Protein AF-A0A2V1CNY0-F1 (afdb_monomer_lite)

Secondary structure (DSSP, 8-state):
-HHHHHHHHHHH-HHHHHHHHHHHHHHHHHHHHHHHHTTTTS-GGGGGGHHHHHHHH-HHHHHHHHHHHHHHHSS-HHHHHHHHHHHHHHHHHHHHHHHHHHHHHHHHSPPTHHHHHHHHHHGGGS-----S-HHHHHHS-PPP----------S-HHHHHHHHHHHHHHHHHHHHHHHHHH-HHHHHHHHHHHHHHHHHTTHHHHTTHHHHHH---HHHHHHHHHHHHHHHHHHHHHHHHHIIIIIHHHHTS-HHHHHHHHHHHHHHHHHHHHHHHHT--SHHHHHHHHHHHHHTTTHHHHHHHHHHTT---HHHHHHHHHHHHHHHHHHHHHHHHHHHHHHHHHH---

pLDDT: mean 77.14, std 15.81, range [30.86, 94.5]

Foldseek 3Di:
DQVVVVVVCVPPNLVVLLVQLVVLVVVLVVQLVVCVVVCVPHPPVCNVCSCVSCVRSVPPLSNLVSVLVVVCVVDPVVLSLVLLLVLLVVLLVLLLVLLVVLLVLLVVADDCVVVVVVCVVVCVPDDDDDDDDVVCVLVVDDDPPPPPPQPPDPDDPVVSVVVCCVVCVVVVVVLLVCQCVPDPNLVSLLSSLLSVLLNVLSVSSLLCVCCSQVVDDNVVSVVLVVVLVVLLVVLVVCVVVCLPPPVCVVQPNDSLSSLSVLLNQLSVLLSQLSVQCSPPNDPVSNSVSSSSNSSSVCNNVSSLVNSSVVDDDSVSNVSSVSSSVVSSVVSNVVSVCSSVVSVDVSVPDD

Radius of gyration: 23.51 Å; chains: 1; bounding box: 46×51×74 Å

Sequence (350 aa):
MAGPYGKLARRIGKKPIMFMNLISYTLAGAYFAVVCYYHEIFDVRCIYLTPLFDIFGGGYVVFSSFTYTYISESIDQERFGFLYKLSAGEMCLLGFICLGATIPFCCLLPNTRRKHKQNSQDSNCSTKSPQSSETSSLLSTAPPFAPLPMDIEDGPMFWTIMTTLRTKARNSISTCREVLASSSLSRTTMFTFFLLTCGANIRVVFVQWPSVTYGWILAEVHAIISYEAVISSILFLTLPTISHKILKPRLGGSVSEVDLFVTKFSAVAHVVGILCIGLAPTKASYIVGVTVWRLGHGLMDALRSYVTGLLDNKEDVEQLYLGIGMVETLGAMIATASWSGLFAKVLGKG

Structure (mmCIF, N/CA/C/O backbone):
data_AF-A0A2V1CNY0-F1
#
_entry.id   AF-A0A2V1CNY0-F1
#
loop_
_atom_site.group_PDB
_atom_site.id
_atom_site.type_symbol
_atom_site.label_atom_id
_atom_site.label_alt_id
_atom_site.label_comp_id
_atom_site.label_asym_id
_atom_site.label_entity_id
_atom_site.label_seq_id
_atom_site.pdbx_PDB_ins_code
_atom_site.Cartn_x
_atom_site.Cartn_y
_atom_site.Cartn_z
_atom_site.occupancy
_atom_site.B_iso_or_equiv
_atom_site.auth_seq_id
_atom_site.auth_comp_id
_atom_site.auth_asym_id
_atom_site.auth_atom_id
_atom_site.pdbx_PDB_model_num
ATOM 1 N N . MET A 1 1 ? -15.793 -13.766 4.910 1.00 56.28 1 MET A N 1
ATOM 2 C CA . MET A 1 1 ? -15.695 -14.978 5.762 1.00 56.28 1 MET A CA 1
ATOM 3 C C . MET A 1 1 ? -15.618 -14.707 7.274 1.00 56.28 1 MET A C 1
ATOM 5 O O . MET A 1 1 ? -15.766 -15.647 8.037 1.00 56.28 1 MET A O 1
ATOM 9 N N . ALA A 1 2 ? -15.481 -13.464 7.760 1.00 57.56 2 ALA A N 1
ATOM 10 C CA . ALA A 1 2 ? -15.338 -13.197 9.203 1.00 57.56 2 ALA A CA 1
ATOM 11 C C . ALA A 1 2 ? -16.560 -13.587 10.075 1.00 57.56 2 ALA A C 1
ATOM 13 O O . ALA A 1 2 ? -16.395 -14.010 11.216 1.00 57.56 2 ALA A O 1
ATOM 14 N N . GLY A 1 3 ? -17.786 -13.499 9.542 1.00 69.88 3 GLY A N 1
ATOM 15 C CA . GLY A 1 3 ? -19.028 -13.818 10.266 1.00 69.88 3 GLY A CA 1
ATOM 16 C C . GLY A 1 3 ? -19.101 -15.239 10.861 1.00 69.88 3 GLY A C 1
ATOM 17 O O . GLY A 1 3 ? -19.299 -15.365 12.073 1.00 69.88 3 GLY A O 1
ATOM 18 N N . PRO A 1 4 ? -18.942 -16.316 10.062 1.00 78.81 4 PRO A N 1
ATOM 19 C CA . PRO A 1 4 ? -18.960 -17.688 10.577 1.00 78.81 4 PRO A CA 1
ATOM 20 C C . PRO A 1 4 ? -17.817 -17.971 11.561 1.00 78.81 4 PRO A C 1
ATOM 22 O O . PRO A 1 4 ? -18.071 -18.545 12.618 1.00 78.81 4 PRO A O 1
ATOM 25 N N . TYR A 1 5 ? -16.598 -17.485 11.298 1.00 77.88 5 TYR A N 1
ATOM 26 C CA . TYR A 1 5 ? -15.461 -17.647 12.217 1.00 77.88 5 TYR A CA 1
ATOM 27 C C . TYR A 1 5 ? -15.665 -16.915 13.550 1.00 77.88 5 TYR A C 1
ATOM 29 O O . TYR A 1 5 ? -15.295 -17.438 14.597 1.00 77.88 5 TYR A O 1
ATOM 37 N N . GLY A 1 6 ? -16.332 -15.757 13.553 1.00 74.38 6 GLY A N 1
ATOM 38 C CA . GLY A 1 6 ? -16.709 -15.059 14.786 1.00 74.38 6 GLY A CA 1
ATOM 39 C C . GLY A 1 6 ? -17.769 -15.800 15.614 1.00 74.38 6 GLY A C 1
ATOM 40 O O . GLY A 1 6 ? -17.777 -15.708 16.844 1.00 74.38 6 GLY A O 1
ATOM 41 N N . LYS A 1 7 ? -18.668 -16.564 14.974 1.00 79.81 7 LYS A N 1
ATOM 42 C CA . LYS A 1 7 ? -19.586 -17.477 15.684 1.00 79.81 7 LYS A CA 1
ATOM 43 C C . LYS A 1 7 ? -18.845 -18.707 16.212 1.00 79.81 7 LYS A C 1
ATOM 45 O O . LYS A 1 7 ? -19.090 -19.114 17.344 1.00 79.81 7 LYS A O 1
ATOM 50 N N . LEU A 1 8 ? -17.924 -19.260 15.422 1.00 80.06 8 LEU A N 1
ATOM 51 C CA . LEU A 1 8 ? -17.120 -20.421 15.799 1.00 80.06 8 LEU A CA 1
ATOM 52 C C . LEU A 1 8 ? -16.203 -20.117 16.993 1.00 80.06 8 LEU A C 1
ATOM 54 O O . LEU A 1 8 ? -16.134 -20.904 17.934 1.00 80.06 8 LEU A O 1
ATOM 58 N N . ALA A 1 9 ? -15.594 -18.930 17.017 1.00 79.06 9 ALA A N 1
ATOM 59 C CA . ALA A 1 9 ? -14.738 -18.476 18.113 1.00 79.06 9 ALA A CA 1
ATOM 60 C C . ALA A 1 9 ? -15.468 -18.335 19.444 1.00 79.06 9 ALA A C 1
ATOM 62 O O . ALA A 1 9 ? -14.865 -18.551 20.491 1.00 79.06 9 ALA A O 1
ATOM 63 N N . ARG A 1 10 ? -16.770 -18.027 19.419 1.00 79.44 10 ARG A N 1
ATOM 64 C CA . ARG A 1 10 ? -17.594 -17.993 20.633 1.00 79.44 10 ARG A CA 1
ATOM 65 C C . ARG A 1 10 ? -17.842 -19.379 21.231 1.00 79.44 10 ARG A C 1
ATOM 67 O O . ARG A 1 10 ? -18.136 -19.455 22.415 1.00 79.44 10 ARG A O 1
ATOM 74 N N . ARG A 1 11 ? -17.733 -20.457 20.443 1.00 84.69 11 ARG A N 1
ATOM 75 C CA . ARG A 1 11 ? -17.930 -21.839 20.918 1.00 84.69 11 ARG A CA 1
ATOM 76 C C . ARG A 1 11 ? -16.624 -22.553 21.259 1.00 84.69 11 ARG A C 1
ATOM 78 O O . ARG A 1 11 ? -16.557 -23.216 22.281 1.00 84.69 11 ARG A O 1
ATOM 85 N N . ILE A 1 12 ? -15.616 -22.439 20.393 1.00 82.88 12 ILE A N 1
ATOM 86 C CA . ILE A 1 12 ? -14.357 -23.209 20.472 1.00 82.88 12 ILE A CA 1
ATOM 87 C C . ILE A 1 12 ? -13.228 -22.390 21.128 1.00 82.88 12 ILE A C 1
ATOM 89 O O . ILE A 1 12 ? -12.197 -22.927 21.525 1.00 82.88 12 ILE A O 1
ATOM 93 N N . GLY A 1 13 ? -13.419 -21.077 21.279 1.00 80.88 13 GLY A N 1
ATOM 94 C CA . GLY A 1 13 ? -12.376 -20.150 21.708 1.00 80.88 13 GLY A CA 1
ATOM 95 C C . GLY A 1 13 ? -11.506 -19.667 20.542 1.00 80.88 13 GLY A C 1
ATOM 96 O O . GLY A 1 13 ? -11.508 -20.223 19.444 1.00 80.88 13 GLY A O 1
ATOM 97 N N . LYS A 1 14 ? -10.757 -18.584 20.776 1.00 81.94 14 LYS A N 1
ATOM 98 C CA . LYS A 1 14 ? -9.964 -17.890 19.742 1.00 81.94 14 LYS A CA 1
ATOM 99 C C . LYS A 1 14 ? -8.633 -18.590 19.436 1.00 81.94 14 LYS A C 1
ATOM 101 O O . LYS A 1 14 ? -8.232 -18.655 18.278 1.00 81.94 14 LYS A O 1
ATOM 106 N N . LYS A 1 15 ? -7.967 -19.152 20.458 1.00 84.94 15 LYS A N 1
ATOM 107 C CA . LYS A 1 15 ? -6.649 -19.810 20.329 1.00 84.94 15 LYS A CA 1
ATOM 108 C C . LYS A 1 15 ? -6.639 -20.969 19.316 1.00 84.94 15 LYS A C 1
ATOM 110 O O . LYS A 1 15 ? -5.765 -20.956 18.452 1.00 84.94 15 LYS A O 1
ATOM 115 N N . PRO A 1 16 ? -7.591 -21.925 19.341 1.00 86.31 16 PRO A N 1
ATOM 116 C CA . PRO A 1 16 ? -7.593 -23.030 18.378 1.00 86.31 16 PRO A CA 1
ATOM 117 C C . PRO A 1 16 ? -7.794 -22.557 16.937 1.00 86.31 16 PRO A C 1
ATOM 119 O O . PRO A 1 16 ? -7.177 -23.086 16.020 1.00 86.31 16 PRO A O 1
ATOM 122 N N . ILE A 1 17 ? -8.606 -21.514 16.737 1.00 86.81 17 ILE A N 1
ATOM 123 C CA . ILE A 1 17 ? -8.847 -20.935 15.411 1.00 86.81 17 ILE A CA 1
ATOM 124 C C . ILE A 1 17 ? -7.579 -20.270 14.872 1.00 86.81 17 ILE A C 1
ATOM 126 O O . ILE A 1 17 ? -7.274 -20.422 13.692 1.00 86.81 17 ILE A O 1
ATOM 130 N N . MET A 1 18 ? -6.806 -19.585 15.722 1.00 86.19 18 MET A N 1
ATOM 131 C CA . MET A 1 18 ? -5.515 -19.024 15.310 1.00 86.19 18 MET A CA 1
ATOM 132 C C . MET A 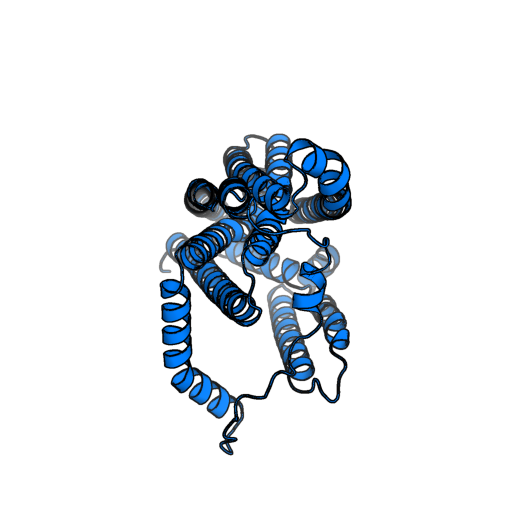1 18 ? -4.493 -20.109 14.953 1.00 86.19 18 MET A C 1
ATOM 134 O O . MET A 1 18 ? -3.790 -19.965 13.957 1.00 86.19 18 MET A O 1
ATOM 138 N N . PHE A 1 19 ? -4.441 -21.216 15.701 1.00 88.69 19 PHE A N 1
ATOM 139 C CA . PHE A 1 19 ? -3.594 -22.363 15.346 1.00 88.69 19 PHE A CA 1
ATOM 140 C C . PHE A 1 19 ? -4.011 -22.999 14.017 1.00 88.69 19 PHE A C 1
ATOM 142 O O . PHE A 1 19 ? -3.164 -23.269 13.171 1.00 88.69 19 PHE A O 1
ATOM 149 N N . MET A 1 20 ? -5.314 -23.186 13.800 1.00 88.62 20 MET A N 1
ATOM 150 C CA . MET A 1 20 ? -5.846 -23.701 12.537 1.00 88.62 20 MET A CA 1
ATOM 151 C C . MET A 1 20 ? -5.499 -22.783 11.358 1.00 88.62 20 MET A C 1
ATOM 153 O O . MET A 1 20 ? -5.116 -23.258 10.292 1.00 88.62 20 MET A O 1
ATOM 157 N N . ASN A 1 21 ? -5.575 -21.465 11.562 1.00 89.62 21 ASN A N 1
ATOM 158 C CA . ASN A 1 21 ? -5.167 -20.467 10.578 1.00 89.62 21 ASN A CA 1
ATOM 159 C C . ASN A 1 21 ? -3.660 -20.547 10.270 1.00 89.62 21 ASN A C 1
ATOM 161 O O . ASN A 1 21 ? -3.278 -20.548 9.103 1.00 89.62 21 ASN A O 1
ATOM 165 N N . LEU A 1 22 ? -2.812 -20.706 11.291 1.00 88.62 22 LEU A N 1
ATOM 166 C CA . LEU A 1 22 ? -1.366 -20.877 11.120 1.00 88.62 22 LEU A CA 1
ATOM 167 C C . LEU A 1 22 ? -1.019 -22.152 10.332 1.00 88.62 22 LEU A C 1
ATOM 169 O O . LEU A 1 22 ? -0.183 -22.114 9.427 1.00 88.62 22 LEU A O 1
ATOM 173 N N . ILE A 1 23 ? -1.683 -23.272 10.636 1.00 90.19 23 ILE A N 1
ATOM 174 C CA . ILE A 1 23 ? -1.526 -24.536 9.898 1.00 90.19 23 ILE A CA 1
ATOM 175 C C . ILE A 1 23 ? -1.945 -24.350 8.439 1.00 90.19 23 ILE A C 1
ATOM 177 O O . ILE A 1 23 ? -1.211 -24.738 7.535 1.00 90.19 23 ILE A O 1
ATOM 181 N N . SER A 1 24 ? -3.090 -23.706 8.209 1.00 90.00 24 SER A N 1
ATOM 182 C CA . SER A 1 24 ? -3.588 -23.389 6.871 1.00 90.00 24 SER A CA 1
ATOM 183 C C . SER A 1 24 ? -2.585 -22.564 6.061 1.00 90.00 24 SER A C 1
ATOM 185 O O . SER A 1 24 ? -2.311 -22.902 4.913 1.00 90.00 24 SER A O 1
ATOM 187 N N . TYR A 1 25 ? -2.001 -21.519 6.656 1.00 86.56 25 TYR A N 1
ATOM 188 C CA . TYR A 1 25 ? -0.972 -20.700 6.008 1.00 86.56 25 TYR A CA 1
ATOM 189 C C . TYR A 1 25 ? 0.294 -21.488 5.684 1.00 86.56 25 TYR A C 1
ATOM 191 O O . TYR A 1 25 ? 0.852 -21.352 4.596 1.00 86.56 25 TYR A O 1
ATOM 199 N N . THR A 1 26 ? 0.728 -22.335 6.615 1.00 87.12 26 THR A N 1
ATOM 200 C CA . THR A 1 26 ? 1.906 -23.190 6.431 1.00 87.12 26 THR A CA 1
ATOM 201 C C . THR A 1 26 ? 1.679 -24.175 5.284 1.00 87.12 26 THR A C 1
ATOM 203 O O . THR A 1 26 ? 2.548 -24.347 4.432 1.00 87.12 26 THR A O 1
ATOM 206 N N . LEU A 1 27 ? 0.488 -24.772 5.218 1.00 89.44 27 LEU A N 1
ATOM 207 C CA . LEU A 1 27 ? 0.109 -25.707 4.164 1.00 89.44 27 LEU A CA 1
ATOM 208 C C . LEU A 1 27 ? -0.033 -25.013 2.802 1.00 89.44 27 LEU A C 1
ATOM 210 O O . LEU A 1 27 ? 0.440 -25.548 1.804 1.00 89.44 27 LEU A O 1
ATOM 214 N N . ALA A 1 28 ? -0.613 -23.809 2.762 1.00 87.44 28 ALA A N 1
ATOM 215 C CA . ALA A 1 28 ? -0.705 -22.999 1.548 1.00 87.44 28 ALA A CA 1
ATOM 216 C C . ALA A 1 28 ? 0.686 -22.636 1.002 1.00 87.44 28 ALA A C 1
ATOM 218 O O . ALA A 1 28 ? 0.934 -22.756 -0.197 1.00 87.44 28 ALA A O 1
ATOM 219 N N . GLY A 1 29 ? 1.609 -22.245 1.888 1.00 83.44 29 GLY A N 1
ATOM 220 C CA . GLY A 1 29 ? 2.998 -21.962 1.528 1.00 83.44 29 GLY A CA 1
ATOM 221 C C . GLY A 1 29 ? 3.741 -23.202 1.027 1.00 83.44 29 GLY A C 1
ATOM 222 O O . GLY A 1 29 ? 4.429 -23.134 0.011 1.00 83.44 29 GLY A O 1
ATOM 223 N N . ALA A 1 30 ? 3.555 -24.348 1.688 1.00 84.69 30 ALA A N 1
ATOM 224 C CA . ALA A 1 30 ? 4.123 -25.618 1.244 1.00 84.69 30 ALA A CA 1
ATOM 225 C C . ALA A 1 30 ? 3.580 -26.034 -0.132 1.00 84.69 30 ALA A C 1
ATOM 227 O O . ALA A 1 30 ? 4.355 -26.415 -1.003 1.00 84.69 30 ALA A O 1
ATOM 228 N N . TYR A 1 31 ? 2.270 -25.901 -0.358 1.00 87.19 31 TYR A N 1
ATOM 229 C CA . TYR A 1 31 ? 1.645 -26.168 -1.654 1.00 87.19 31 TYR A CA 1
ATOM 230 C C . TYR A 1 31 ? 2.220 -25.272 -2.755 1.00 87.19 31 TYR A C 1
ATOM 232 O O . TYR A 1 31 ? 2.621 -25.773 -3.803 1.00 87.19 31 TYR A O 1
ATOM 240 N N . PHE A 1 32 ? 2.325 -23.966 -2.500 1.00 84.50 32 PHE A N 1
ATOM 241 C CA . PHE A 1 32 ? 2.932 -23.026 -3.440 1.00 84.50 32 PHE A CA 1
ATOM 242 C C . PHE A 1 32 ? 4.372 -23.430 -3.790 1.00 84.50 32 PHE A C 1
ATOM 244 O O . PHE A 1 32 ? 4.720 -23.515 -4.965 1.00 84.50 32 PHE A O 1
ATOM 251 N N . ALA A 1 33 ? 5.188 -23.754 -2.782 1.00 78.81 33 ALA A N 1
ATOM 252 C CA . ALA A 1 33 ? 6.565 -24.196 -2.987 1.00 78.81 33 ALA A CA 1
ATOM 253 C C . ALA A 1 33 ? 6.650 -25.498 -3.801 1.00 78.81 33 ALA A C 1
ATOM 255 O O . ALA A 1 33 ? 7.488 -25.597 -4.693 1.00 78.81 33 ALA A O 1
ATOM 256 N N . VAL A 1 34 ? 5.768 -26.469 -3.542 1.00 82.25 34 VAL A N 1
ATOM 257 C CA . VAL A 1 34 ? 5.692 -27.733 -4.295 1.00 82.25 34 VAL A CA 1
ATOM 258 C C . VAL A 1 34 ? 5.330 -27.480 -5.759 1.00 82.25 34 VAL A C 1
ATOM 260 O O . VAL A 1 34 ? 5.990 -28.027 -6.638 1.00 82.25 34 VAL A O 1
ATOM 263 N N . VAL A 1 35 ? 4.339 -26.626 -6.037 1.00 84.62 35 VAL A N 1
ATOM 264 C CA . VAL A 1 35 ? 3.942 -26.286 -7.416 1.00 84.62 35 VAL A CA 1
ATOM 265 C C . VAL A 1 35 ? 5.075 -25.570 -8.156 1.00 84.62 35 VAL A C 1
ATOM 267 O O . VAL A 1 35 ? 5.344 -25.889 -9.310 1.00 84.62 35 VAL A O 1
ATOM 270 N N . CYS A 1 36 ? 5.773 -24.640 -7.498 1.00 76.31 36 CYS A N 1
ATOM 271 C CA . CYS A 1 36 ? 6.906 -23.940 -8.103 1.00 76.31 36 CYS A CA 1
ATOM 272 C C . CYS A 1 36 ? 8.132 -24.842 -8.306 1.00 76.31 36 CYS A C 1
ATOM 274 O O . CYS A 1 36 ? 8.854 -24.659 -9.282 1.00 76.31 36 CYS A O 1
ATOM 276 N N . TYR A 1 37 ? 8.379 -25.798 -7.405 1.00 77.81 37 TYR A N 1
ATOM 277 C CA . TYR A 1 37 ? 9.516 -26.716 -7.502 1.00 77.81 37 TYR A CA 1
ATOM 278 C C . TYR A 1 37 ? 9.296 -27.789 -8.574 1.00 77.81 37 TYR A C 1
ATOM 280 O O . TYR A 1 37 ? 10.193 -28.070 -9.360 1.00 77.81 37 TYR A O 1
ATOM 288 N N . TYR A 1 38 ? 8.090 -28.352 -8.653 1.00 80.06 38 TYR A N 1
ATOM 289 C CA . TYR A 1 38 ? 7.728 -29.372 -9.638 1.00 80.06 38 TYR A CA 1
ATOM 290 C C . TYR A 1 38 ? 6.998 -28.771 -10.847 1.00 80.06 38 TYR A C 1
ATOM 292 O O . TYR A 1 38 ? 5.994 -29.322 -11.302 1.00 80.06 38 TYR A O 1
ATOM 300 N N . HIS A 1 39 ? 7.504 -27.658 -11.389 1.00 75.31 39 HIS A N 1
ATOM 301 C CA . HIS A 1 39 ? 6.889 -26.977 -12.538 1.00 75.31 39 HIS A CA 1
ATOM 302 C C . HIS A 1 39 ? 6.888 -27.824 -13.827 1.00 75.31 39 HIS A C 1
ATOM 304 O O . HIS A 1 39 ? 6.182 -27.506 -14.777 1.00 75.31 39 HIS A O 1
ATOM 310 N N . GLU A 1 40 ? 7.704 -28.882 -13.892 1.00 74.56 40 GLU A N 1
ATOM 311 C CA . GLU A 1 40 ? 7.723 -29.831 -15.015 1.00 74.56 40 GLU A CA 1
ATOM 312 C C . GLU A 1 40 ? 6.588 -30.865 -14.936 1.00 74.56 40 GLU A C 1
ATOM 314 O O . GLU A 1 40 ? 6.185 -31.418 -15.956 1.00 74.56 40 GLU A O 1
ATOM 319 N N . ILE A 1 41 ? 6.057 -31.117 -13.733 1.00 77.06 41 ILE A N 1
ATOM 320 C CA . ILE A 1 41 ? 4.986 -32.095 -13.482 1.00 77.06 41 ILE A CA 1
ATOM 321 C C . ILE A 1 41 ? 3.632 -31.388 -13.344 1.00 77.06 41 ILE A C 1
ATOM 323 O O . ILE A 1 41 ? 2.615 -31.888 -13.829 1.00 77.06 41 ILE A O 1
ATOM 327 N N . PHE A 1 42 ? 3.607 -30.229 -12.682 1.00 73.75 42 PHE A N 1
ATOM 328 C CA . PHE A 1 42 ? 2.399 -29.450 -12.427 1.00 73.75 42 PHE A CA 1
ATOM 329 C C . PHE A 1 42 ? 2.382 -28.168 -13.259 1.00 73.75 42 PHE A C 1
ATOM 331 O O . PHE A 1 42 ? 3.327 -27.385 -13.238 1.00 73.75 42 PHE A O 1
ATOM 338 N N . ASP A 1 43 ? 1.263 -27.916 -13.944 1.00 76.69 43 ASP A N 1
ATOM 339 C CA . ASP A 1 43 ? 1.031 -26.647 -14.634 1.00 76.69 43 ASP A CA 1
ATOM 340 C C . ASP A 1 43 ? 0.964 -25.496 -13.612 1.00 76.69 43 ASP A C 1
ATOM 342 O O . ASP A 1 43 ? 0.322 -25.596 -12.562 1.00 76.69 43 ASP A O 1
ATOM 346 N N . VAL A 1 44 ? 1.582 -24.361 -13.941 1.00 76.75 44 VAL A N 1
ATOM 347 C CA . VAL A 1 44 ? 1.663 -23.151 -13.101 1.00 76.75 44 VAL A CA 1
ATOM 348 C C . VAL A 1 44 ? 0.267 -22.643 -12.703 1.00 76.75 44 VAL A C 1
ATOM 350 O O . VAL A 1 44 ? 0.085 -22.021 -11.654 1.00 76.75 44 VAL A O 1
ATOM 353 N N . ARG A 1 45 ? -0.764 -22.973 -13.489 1.00 81.44 45 ARG A N 1
ATOM 354 C CA . ARG A 1 45 ? -2.176 -22.668 -13.190 1.00 81.44 45 ARG A CA 1
ATOM 355 C C . ARG A 1 45 ? -2.672 -23.282 -11.876 1.00 81.44 45 ARG A C 1
ATOM 357 O O . ARG A 1 45 ? -3.621 -22.763 -11.288 1.00 81.44 45 ARG A O 1
ATOM 364 N N . CYS A 1 46 ? -2.026 -24.330 -11.365 1.00 82.19 46 CYS A N 1
ATOM 365 C CA . CYS A 1 46 ? -2.342 -24.923 -10.064 1.00 82.19 46 CYS A CA 1
ATOM 366 C C . CYS A 1 46 ? -2.168 -23.934 -8.893 1.00 82.19 46 CYS A C 1
ATOM 368 O O . CYS A 1 46 ? -2.790 -24.125 -7.845 1.00 82.19 46 CYS A O 1
ATOM 370 N N . ILE A 1 47 ? -1.419 -22.836 -9.069 1.00 83.81 47 ILE A N 1
ATOM 371 C CA . ILE A 1 47 ? -1.288 -21.761 -8.070 1.00 83.81 47 ILE A CA 1
ATOM 372 C C . ILE A 1 47 ? -2.647 -21.119 -7.742 1.00 83.81 47 ILE A C 1
ATOM 374 O O . ILE A 1 47 ? -2.862 -20.696 -6.603 1.00 83.81 47 ILE A O 1
ATOM 378 N N . TYR A 1 48 ? -3.606 -21.112 -8.675 1.00 86.12 48 TYR A N 1
ATOM 379 C CA . TYR A 1 48 ? -4.946 -20.559 -8.435 1.00 86.12 48 TYR A CA 1
ATOM 380 C C . TYR A 1 48 ? -5.745 -21.309 -7.361 1.00 86.12 48 TYR A C 1
ATOM 382 O O . TYR A 1 48 ? -6.746 -20.782 -6.881 1.00 86.12 48 TYR A O 1
ATOM 390 N N . LEU A 1 49 ? -5.306 -22.503 -6.950 1.00 85.94 49 LEU A N 1
ATOM 391 C CA . LEU A 1 49 ? -5.918 -23.262 -5.856 1.00 85.94 49 LEU A CA 1
ATOM 392 C C . LEU A 1 49 ? -5.422 -22.828 -4.468 1.00 85.94 49 LEU A C 1
ATOM 394 O O . LEU A 1 49 ? -6.058 -23.164 -3.473 1.00 85.94 49 LEU A O 1
ATOM 398 N N . THR A 1 50 ? -4.345 -22.041 -4.373 1.00 83.62 50 THR A N 1
ATOM 399 C CA . THR A 1 50 ? -3.785 -21.563 -3.091 1.00 83.62 50 THR A CA 1
ATOM 400 C C . THR A 1 50 ? -4.824 -20.875 -2.180 1.00 83.62 50 THR A C 1
ATOM 402 O O . THR A 1 50 ? -4.861 -21.188 -0.989 1.00 83.62 50 THR A O 1
ATOM 405 N N . PRO A 1 51 ? -5.740 -20.020 -2.687 1.00 83.06 51 PRO A N 1
ATOM 406 C CA . PRO A 1 51 ? -6.779 -19.394 -1.866 1.00 83.06 51 PRO A CA 1
ATOM 407 C C . PRO A 1 51 ? -7.780 -20.378 -1.238 1.00 83.06 51 PRO A C 1
ATOM 409 O O . PRO A 1 51 ? -8.481 -20.002 -0.301 1.00 83.06 51 PRO A O 1
ATOM 412 N N . LEU A 1 52 ? -7.873 -21.630 -1.714 1.00 86.25 52 LEU A N 1
ATOM 413 C CA . LEU A 1 52 ? -8.736 -22.640 -1.089 1.00 86.25 52 LEU A CA 1
ATOM 414 C C . LEU A 1 52 ? -8.269 -22.980 0.324 1.00 86.25 52 LEU A C 1
ATOM 416 O O . LEU A 1 52 ? -9.100 -23.205 1.200 1.00 86.25 52 LEU A O 1
ATOM 420 N N . PHE A 1 53 ? -6.958 -22.967 0.570 1.00 85.06 53 PHE A N 1
ATOM 421 C CA . PHE A 1 53 ? -6.425 -23.177 1.910 1.00 85.06 53 PHE A CA 1
ATOM 422 C C . PHE A 1 53 ? -6.869 -22.044 2.843 1.00 85.06 53 PHE A C 1
ATOM 424 O O . PHE A 1 53 ? -7.396 -22.314 3.918 1.00 85.06 53 PHE A O 1
ATOM 431 N N . ASP A 1 54 ? -6.824 -20.789 2.389 1.00 80.06 54 ASP A N 1
ATOM 432 C CA . ASP A 1 54 ? -7.296 -19.636 3.170 1.00 80.06 54 ASP A CA 1
ATOM 433 C C . ASP A 1 54 ? -8.777 -19.732 3.574 1.00 80.06 54 ASP A C 1
ATOM 435 O O . ASP A 1 54 ? -9.159 -19.182 4.612 1.00 80.06 54 ASP A O 1
ATOM 439 N N . ILE A 1 55 ? -9.613 -20.452 2.813 1.00 83.06 55 ILE A N 1
ATOM 440 C CA . ILE A 1 55 ? -11.012 -20.720 3.186 1.00 83.06 55 ILE A CA 1
ATOM 441 C C . ILE A 1 55 ? -11.088 -21.568 4.455 1.00 83.06 55 ILE A C 1
ATOM 443 O O . ILE A 1 55 ? -11.936 -21.288 5.298 1.00 83.06 55 ILE A O 1
ATOM 447 N N . PHE A 1 56 ? -10.200 -22.551 4.627 1.00 83.69 56 PHE A N 1
ATOM 448 C CA . PHE A 1 56 ? -10.152 -23.385 5.830 1.00 83.69 56 PHE A CA 1
ATOM 449 C C . PHE A 1 56 ? -9.573 -22.632 7.029 1.00 83.69 56 PHE A C 1
ATOM 451 O O . PHE A 1 56 ? -10.086 -22.761 8.140 1.00 83.69 56 PHE A O 1
ATOM 458 N N . GLY A 1 57 ? -8.547 -21.803 6.837 1.00 78.12 57 GLY A N 1
ATOM 459 C CA . GLY A 1 57 ? -7.959 -21.013 7.923 1.00 78.12 57 GLY A CA 1
ATOM 460 C C . GLY A 1 57 ? -8.751 -19.757 8.302 1.00 78.12 57 GLY A C 1
ATOM 461 O O . GLY A 1 57 ? -8.581 -19.229 9.401 1.00 78.12 57 GLY A O 1
ATOM 462 N N . GLY A 1 58 ? -9.597 -19.241 7.407 1.00 77.75 58 GLY A N 1
ATOM 463 C CA . GLY A 1 58 ? -10.193 -17.903 7.501 1.00 77.75 58 GLY A CA 1
ATOM 464 C C . GLY A 1 58 ? -9.278 -16.771 6.992 1.00 77.75 58 GLY A C 1
ATOM 465 O O . GLY A 1 58 ? -9.682 -15.604 7.002 1.00 77.75 58 GLY A O 1
ATOM 466 N N . GLY A 1 59 ? -8.064 -17.109 6.541 1.00 82.25 59 GLY A N 1
ATOM 467 C CA . GLY A 1 59 ? -7.083 -16.206 5.937 1.00 82.25 59 GLY A CA 1
ATOM 468 C C . GLY A 1 59 ? -6.631 -15.041 6.828 1.00 82.25 59 GLY A C 1
ATOM 469 O O . GLY A 1 59 ? -6.802 -15.036 8.052 1.00 82.25 59 GLY A O 1
ATOM 470 N N . TYR A 1 60 ? -6.062 -14.018 6.190 1.00 76.12 60 TYR A N 1
ATOM 471 C CA . TYR A 1 60 ? -5.367 -12.907 6.852 1.00 76.12 60 TYR A CA 1
ATOM 472 C C . TYR A 1 60 ? -6.331 -12.041 7.664 1.00 76.12 60 TYR A C 1
ATOM 474 O O . TYR A 1 60 ? -6.003 -11.507 8.723 1.00 76.12 60 TYR A O 1
ATOM 482 N N . VAL A 1 61 ? -7.564 -11.932 7.177 1.00 74.19 61 VAL A N 1
ATOM 483 C CA . VAL A 1 61 ? -8.633 -11.130 7.773 1.00 74.19 61 VAL A CA 1
ATOM 484 C C . VAL A 1 61 ? -9.023 -11.665 9.153 1.00 74.19 61 VAL A C 1
ATOM 486 O O . VAL A 1 61 ? -9.197 -10.892 10.099 1.00 74.19 61 VAL A O 1
ATOM 489 N N . VAL A 1 62 ? -9.145 -12.989 9.287 1.00 80.44 62 VAL A N 1
ATOM 490 C CA . VAL A 1 62 ? -9.481 -13.639 10.560 1.00 80.44 62 VAL A CA 1
ATOM 491 C C . VAL A 1 62 ? -8.281 -13.616 11.505 1.00 80.44 62 VAL A C 1
ATOM 493 O O . VAL A 1 62 ? -8.447 -13.287 12.681 1.00 80.44 62 VAL A O 1
ATOM 496 N N . PHE A 1 63 ? -7.079 -13.877 10.982 1.00 81.00 63 PHE A N 1
ATOM 497 C CA . PHE A 1 63 ? -5.834 -13.805 11.746 1.00 81.00 63 PHE A CA 1
ATOM 498 C C . PHE A 1 63 ? -5.625 -12.424 12.379 1.00 81.00 63 PHE A C 1
ATOM 500 O O . PHE A 1 63 ? -5.558 -12.306 13.600 1.00 81.00 63 PHE A O 1
ATOM 507 N N . SER A 1 64 ? -5.606 -11.369 11.561 1.00 73.12 64 SER A N 1
ATOM 508 C CA . SER A 1 64 ? -5.423 -9.990 12.029 1.00 73.12 64 SER A CA 1
ATOM 509 C C . SER A 1 64 ? -6.468 -9.605 13.079 1.00 73.12 64 SER A C 1
ATOM 511 O O . SER A 1 64 ? -6.108 -9.132 14.155 1.00 73.12 64 SER A O 1
ATOM 513 N N . SER A 1 65 ? -7.751 -9.879 12.823 1.00 76.38 65 SER A N 1
ATOM 514 C CA . SER A 1 65 ? -8.841 -9.548 13.752 1.00 76.38 65 SER A CA 1
ATOM 515 C C . SER A 1 65 ? -8.671 -10.216 15.121 1.00 76.38 65 SER A C 1
ATOM 517 O O . SER A 1 65 ? -8.849 -9.557 16.148 1.00 76.38 65 SER A O 1
ATOM 519 N N . PHE A 1 66 ? -8.312 -11.505 15.167 1.00 80.44 66 PHE A N 1
ATOM 520 C CA . PHE A 1 66 ? -8.102 -12.195 16.442 1.00 80.44 66 PHE A CA 1
ATOM 521 C C . PHE A 1 66 ? -6.845 -11.729 17.165 1.00 80.44 66 PHE A C 1
ATOM 523 O O . PHE A 1 66 ? -6.920 -11.567 18.380 1.00 80.44 66 PHE A O 1
ATOM 530 N N . THR A 1 67 ? -5.750 -11.440 16.457 1.00 78.81 67 THR A N 1
ATOM 531 C CA . THR A 1 67 ? -4.546 -10.853 17.066 1.00 78.81 67 THR A CA 1
ATOM 532 C C . THR A 1 67 ? -4.879 -9.537 17.762 1.00 78.81 67 THR A C 1
ATOM 534 O O . THR A 1 67 ? -4.575 -9.375 18.940 1.00 78.81 67 THR A O 1
ATOM 537 N N . TYR A 1 68 ? -5.583 -8.625 17.085 1.00 71.56 68 TYR A N 1
ATOM 538 C CA . TYR A 1 68 ? -6.007 -7.359 17.693 1.00 71.56 68 TYR A CA 1
ATOM 539 C C . TYR A 1 68 ? -6.955 -7.558 18.867 1.00 71.56 68 TYR A C 1
ATOM 541 O O . TYR A 1 68 ? -6.815 -6.888 19.886 1.00 71.56 68 TYR A O 1
ATOM 549 N N . THR A 1 69 ? -7.887 -8.505 18.748 1.00 78.31 69 THR A N 1
ATOM 550 C CA . THR A 1 69 ? -8.792 -8.825 19.853 1.00 78.31 69 THR A CA 1
ATOM 551 C C . THR A 1 69 ? -8.006 -9.339 21.063 1.00 78.31 69 THR A C 1
ATOM 553 O O . THR A 1 69 ? -8.267 -8.910 22.181 1.00 78.31 69 THR A O 1
ATOM 556 N N . TYR A 1 70 ? -7.014 -10.205 20.850 1.00 79.12 70 TYR A N 1
ATOM 557 C CA . TYR A 1 70 ? -6.170 -10.746 21.915 1.00 79.12 70 TYR A CA 1
ATOM 558 C C . TYR A 1 70 ? -5.350 -9.647 22.599 1.00 79.12 70 TYR A C 1
ATOM 560 O O . TYR A 1 70 ? -5.273 -9.603 23.824 1.00 79.12 70 TYR A O 1
ATOM 568 N N . ILE A 1 71 ? -4.798 -8.713 21.815 1.00 73.56 71 ILE A N 1
ATOM 569 C CA . ILE A 1 71 ? -4.097 -7.539 22.350 1.00 73.56 71 ILE A CA 1
ATOM 570 C C . ILE A 1 71 ? -5.066 -6.686 23.182 1.00 73.56 71 ILE A C 1
ATOM 572 O O . ILE A 1 71 ? -4.738 -6.323 24.309 1.00 73.56 71 ILE A O 1
ATOM 576 N N . SER A 1 72 ? -6.277 -6.426 22.678 1.00 71.50 72 SER A N 1
ATOM 577 C CA . SER A 1 72 ? -7.282 -5.630 23.396 1.00 71.50 72 SER A CA 1
ATOM 578 C C . SER A 1 72 ? -7.790 -6.283 24.685 1.00 71.50 72 SER A C 1
ATOM 580 O O . SER A 1 72 ? -8.228 -5.577 25.580 1.00 71.50 72 SER A O 1
ATOM 582 N N . GLU A 1 73 ? -7.734 -7.615 24.795 1.00 77.06 73 GLU A N 1
ATOM 583 C CA . GLU A 1 73 ? -8.102 -8.342 26.019 1.00 77.06 73 GLU A CA 1
ATOM 584 C C . GLU A 1 73 ? -6.994 -8.313 27.077 1.00 77.06 73 GLU A C 1
ATOM 586 O O . GLU A 1 73 ? -7.272 -8.488 28.258 1.00 77.06 73 GLU A O 1
ATOM 591 N N . SER A 1 74 ? -5.741 -8.103 26.667 1.00 74.19 74 SER A N 1
ATOM 592 C CA . SER A 1 74 ? -4.588 -8.080 27.575 1.00 74.19 74 SER A CA 1
ATOM 593 C C . SER A 1 74 ? -4.352 -6.729 28.262 1.00 74.19 74 SER A C 1
ATOM 595 O O . SER A 1 74 ? -3.454 -6.616 29.093 1.00 74.19 74 SER A O 1
ATOM 597 N N . ILE A 1 75 ? -5.121 -5.696 27.905 1.00 74.00 75 ILE A N 1
ATOM 598 C CA . ILE A 1 75 ? -4.911 -4.303 28.320 1.00 74.00 75 ILE A CA 1
ATOM 599 C C . ILE A 1 75 ? -6.271 -3.689 28.658 1.00 74.00 75 ILE A C 1
ATOM 601 O O . ILE A 1 75 ? -7.247 -3.946 27.958 1.00 74.00 75 ILE A O 1
ATOM 605 N N . ASP A 1 76 ? -6.333 -2.820 29.669 1.00 76.75 76 ASP A N 1
ATOM 606 C CA . ASP A 1 76 ? -7.536 -2.025 29.943 1.00 76.75 76 ASP A CA 1
ATOM 607 C C . ASP A 1 76 ? -7.998 -1.250 28.697 1.00 76.75 76 ASP A C 1
ATOM 609 O O . ASP A 1 76 ? -7.192 -0.609 28.014 1.00 76.75 76 ASP A O 1
ATOM 613 N N . GLN A 1 77 ? -9.307 -1.274 28.410 1.00 69.56 77 GLN A N 1
ATOM 614 C CA . GLN A 1 77 ? -9.868 -0.718 27.169 1.00 69.56 77 GLN A CA 1
ATOM 615 C C . GLN A 1 77 ? -9.539 0.767 26.953 1.00 69.56 77 GLN A C 1
ATOM 617 O O . GLN A 1 77 ? -9.241 1.163 25.824 1.00 69.56 77 GLN A O 1
ATOM 622 N N . GLU A 1 78 ? -9.540 1.584 28.012 1.00 71.44 78 GLU A N 1
ATOM 623 C CA . GLU A 1 78 ? -9.164 3.003 27.908 1.00 71.44 78 GLU A CA 1
ATOM 624 C C . GLU A 1 78 ? -7.695 3.174 27.510 1.00 71.44 78 GLU A C 1
ATOM 626 O O . GLU A 1 78 ? -7.365 3.961 26.616 1.00 71.44 78 GLU A O 1
ATOM 631 N N . ARG A 1 79 ? -6.806 2.386 28.125 1.00 74.25 79 ARG A N 1
ATOM 632 C CA . ARG A 1 79 ? -5.369 2.439 27.854 1.00 74.25 79 ARG A CA 1
ATOM 633 C C . ARG A 1 79 ? -5.058 1.916 26.456 1.00 74.25 79 ARG A C 1
ATOM 635 O O . ARG A 1 79 ? -4.272 2.541 25.750 1.00 74.25 79 ARG A O 1
ATOM 642 N N . PHE A 1 80 ? -5.711 0.839 26.017 1.00 75.19 80 PHE A N 1
ATOM 643 C CA . PHE A 1 80 ? -5.556 0.301 24.664 1.00 75.19 80 PHE A CA 1
ATOM 644 C C . PHE A 1 80 ? -5.968 1.314 23.591 1.00 75.19 80 PHE A C 1
ATOM 646 O O . PHE A 1 80 ? -5.222 1.521 22.636 1.00 75.19 80 PHE A O 1
ATOM 653 N N . GLY A 1 81 ? -7.109 1.992 23.759 1.00 75.12 81 GLY A N 1
ATOM 654 C CA . GLY A 1 81 ? -7.576 2.996 22.803 1.00 75.12 81 GLY A CA 1
ATOM 655 C C . GLY A 1 81 ? -6.607 4.174 22.652 1.00 75.12 81 GLY A C 1
ATOM 656 O O . GLY A 1 81 ? -6.310 4.588 21.530 1.00 75.12 81 GLY A O 1
ATOM 657 N N . PHE A 1 82 ? -6.072 4.689 23.764 1.00 79.56 82 PHE A N 1
ATOM 658 C CA . PHE A 1 82 ? -5.066 5.757 23.746 1.00 79.56 82 PHE A CA 1
ATOM 659 C C . PHE A 1 82 ? -3.756 5.310 23.079 1.00 79.56 82 PHE A C 1
ATOM 661 O O . PHE A 1 82 ? -3.259 5.964 22.161 1.00 79.56 82 PHE A O 1
ATOM 668 N N . LEU A 1 83 ? -3.229 4.164 23.507 1.00 77.12 83 LEU A N 1
ATOM 669 C CA . LEU A 1 83 ? -1.986 3.582 23.008 1.00 77.12 83 LEU A CA 1
ATOM 670 C C . LEU A 1 83 ? -2.045 3.258 21.511 1.00 77.12 83 LEU A C 1
ATOM 672 O O . LEU A 1 83 ? -1.114 3.542 20.754 1.00 77.12 83 LEU A O 1
ATOM 676 N N . TYR A 1 84 ? -3.173 2.712 21.071 1.00 79.81 84 TYR A N 1
ATOM 677 C CA . TYR A 1 84 ? -3.429 2.434 19.671 1.00 79.81 84 TYR A CA 1
ATOM 678 C C . TYR A 1 84 ? -3.464 3.732 18.848 1.00 79.81 84 TYR A C 1
ATOM 680 O O . TYR A 1 84 ? -2.807 3.808 17.808 1.00 79.81 84 TYR A O 1
ATOM 688 N N . LYS A 1 85 ? -4.149 4.782 19.328 1.00 82.00 85 LYS A N 1
ATOM 689 C CA . LYS A 1 85 ? -4.179 6.094 18.654 1.00 82.00 85 LYS A CA 1
ATOM 690 C C . LYS A 1 85 ? -2.787 6.715 18.528 1.00 82.00 85 LYS A C 1
ATOM 692 O O . LYS A 1 85 ? -2.469 7.237 17.463 1.00 82.00 85 LYS A O 1
ATOM 697 N N . LEU A 1 86 ? -1.952 6.604 19.563 1.00 82.06 86 LEU A N 1
ATOM 698 C CA . LEU A 1 86 ? -0.556 7.048 19.518 1.00 82.06 86 LEU A CA 1
ATOM 699 C C . LEU A 1 86 ? 0.232 6.289 18.439 1.00 82.06 86 LEU A C 1
ATOM 701 O O . LEU A 1 86 ? 0.847 6.910 17.573 1.00 82.06 86 LEU A O 1
ATOM 705 N N . SER A 1 87 ? 0.137 4.955 18.435 1.00 79.00 87 SER A N 1
ATOM 706 C CA . SER A 1 87 ? 0.843 4.120 17.455 1.00 79.00 87 SER A CA 1
ATOM 707 C C . SER A 1 87 ? 0.424 4.412 16.009 1.00 79.00 87 SER A C 1
ATOM 709 O O . SER A 1 87 ? 1.242 4.430 15.089 1.00 79.00 87 SER A O 1
ATOM 711 N N . ALA A 1 88 ? -0.859 4.694 15.809 1.00 82.44 88 ALA A N 1
ATOM 712 C CA . ALA A 1 88 ? -1.413 5.030 14.514 1.00 82.44 88 ALA A CA 1
ATOM 713 C C . ALA A 1 88 ? -1.066 6.453 14.066 1.00 82.44 88 ALA A C 1
ATOM 715 O O . ALA A 1 88 ? -0.832 6.659 12.877 1.00 82.44 88 ALA A O 1
ATOM 716 N N . GLY A 1 89 ? -0.951 7.408 14.993 1.00 83.38 89 GLY A N 1
ATOM 717 C CA . GLY A 1 89 ? -0.442 8.748 14.702 1.00 83.38 89 GLY A CA 1
ATOM 718 C C . GLY A 1 89 ? 0.997 8.717 14.183 1.00 83.38 89 GLY A C 1
ATOM 719 O O . GLY A 1 89 ? 1.286 9.299 13.138 1.00 83.38 89 GLY A O 1
ATOM 720 N N . GLU A 1 90 ? 1.885 7.976 14.849 1.00 81.38 90 GLU A N 1
ATOM 721 C CA . GLU A 1 90 ? 3.279 7.821 14.405 1.00 81.38 90 GLU A CA 1
ATOM 722 C C . GLU A 1 90 ? 3.383 7.151 13.033 1.00 81.38 90 GLU A C 1
ATOM 724 O O . GLU A 1 90 ? 4.121 7.611 12.160 1.00 81.38 90 GLU A O 1
ATOM 729 N N . MET A 1 91 ? 2.603 6.094 12.808 1.00 82.69 91 MET A N 1
ATOM 730 C CA . MET A 1 91 ? 2.581 5.408 11.518 1.00 82.69 91 MET A CA 1
ATOM 731 C C . MET A 1 91 ? 2.017 6.308 10.418 1.00 82.69 91 MET A C 1
ATOM 733 O O . MET A 1 91 ? 2.551 6.298 9.312 1.00 82.69 91 MET A O 1
ATOM 737 N N . CYS A 1 92 ? 1.016 7.144 10.720 1.00 86.25 92 CYS A N 1
ATOM 738 C CA . CYS A 1 92 ? 0.489 8.165 9.806 1.00 86.25 92 CYS A CA 1
ATOM 739 C C . CYS A 1 92 ? 1.547 9.189 9.412 1.00 86.25 92 CYS A C 1
ATOM 741 O O . CYS A 1 92 ? 1.654 9.524 8.231 1.00 86.25 92 CYS A O 1
ATOM 743 N N . LEU A 1 93 ? 2.364 9.640 10.365 1.00 87.06 93 LEU A N 1
ATOM 744 C CA . LEU A 1 93 ? 3.488 10.529 10.083 1.00 87.06 93 LEU A CA 1
ATOM 745 C C . LEU A 1 93 ? 4.532 9.842 9.200 1.00 87.06 93 LEU A C 1
ATOM 747 O O . LEU A 1 93 ? 4.948 10.420 8.197 1.00 87.06 93 LEU A O 1
ATOM 751 N N . LEU A 1 94 ? 4.910 8.599 9.514 1.00 87.25 94 LEU A N 1
ATOM 752 C CA . LEU A 1 94 ? 5.859 7.834 8.702 1.00 87.25 94 LEU A CA 1
ATOM 753 C C . LEU A 1 94 ? 5.337 7.622 7.274 1.00 87.25 94 LEU A C 1
ATOM 755 O O . LEU A 1 94 ? 6.059 7.873 6.311 1.00 87.25 94 LEU A O 1
ATOM 759 N N . GLY A 1 95 ? 4.072 7.225 7.127 1.00 87.94 95 GLY A N 1
ATOM 760 C CA . GLY A 1 95 ? 3.425 7.053 5.829 1.00 87.94 95 GLY A CA 1
ATOM 761 C C . GLY A 1 95 ? 3.366 8.355 5.032 1.00 87.94 95 GLY A C 1
ATOM 762 O O . GLY A 1 95 ? 3.688 8.359 3.844 1.00 87.94 95 GLY A O 1
ATOM 763 N N . PHE A 1 96 ? 3.034 9.474 5.683 1.00 90.31 96 PHE A N 1
ATOM 764 C CA . PHE A 1 96 ? 3.028 10.795 5.056 1.00 90.31 96 PHE A CA 1
ATOM 765 C C . PHE A 1 96 ? 4.426 11.206 4.584 1.00 90.31 96 PHE A C 1
ATOM 767 O O . PHE A 1 96 ? 4.572 11.674 3.457 1.00 90.31 96 PHE A O 1
ATOM 774 N N . ILE A 1 97 ? 5.460 10.976 5.398 1.00 90.94 97 ILE A N 1
ATOM 775 C CA . ILE A 1 97 ? 6.853 11.268 5.039 1.00 90.94 97 ILE A CA 1
ATOM 776 C C . ILE A 1 97 ? 7.301 10.393 3.863 1.00 90.94 97 ILE A C 1
ATOM 778 O O . ILE A 1 97 ? 7.825 10.922 2.885 1.00 90.94 97 ILE A O 1
ATOM 782 N N . CYS A 1 98 ? 7.073 9.078 3.909 1.00 91.62 98 CYS A N 1
ATOM 783 C CA . CYS A 1 98 ? 7.493 8.162 2.845 1.00 91.62 98 CYS A CA 1
ATOM 784 C C . CYS A 1 98 ? 6.775 8.443 1.513 1.00 91.62 98 CYS A C 1
ATOM 786 O O . CYS A 1 98 ? 7.416 8.553 0.465 1.00 91.62 98 CYS A O 1
ATOM 788 N N . LEU A 1 99 ? 5.450 8.611 1.537 1.00 89.88 99 LEU A N 1
ATOM 789 C CA . LEU A 1 99 ? 4.663 8.884 0.329 1.00 89.88 99 LEU A CA 1
ATOM 790 C C . LEU A 1 99 ? 4.880 10.313 -0.176 1.00 89.88 99 LEU A C 1
ATOM 792 O O . LEU A 1 99 ? 4.998 10.527 -1.380 1.00 89.88 99 LEU A O 1
ATOM 796 N N . GLY A 1 100 ? 5.016 11.284 0.728 1.00 90.06 100 GLY A N 1
ATOM 797 C CA . GLY A 1 100 ? 5.367 12.662 0.393 1.00 90.06 100 GLY A CA 1
ATOM 798 C C . GLY A 1 100 ? 6.740 12.752 -0.266 1.00 90.06 100 GLY A C 1
ATOM 799 O O . GLY A 1 100 ? 6.881 13.397 -1.303 1.00 90.06 100 GLY A O 1
ATOM 800 N N . ALA A 1 101 ? 7.728 12.027 0.267 1.00 90.88 101 ALA A N 1
ATOM 801 C CA . ALA A 1 101 ? 9.053 11.913 -0.330 1.00 90.88 101 ALA A CA 1
ATOM 802 C C . ALA A 1 101 ? 9.017 11.227 -1.700 1.00 90.88 101 ALA A C 1
ATOM 804 O O . ALA A 1 101 ? 9.857 11.530 -2.534 1.00 90.88 101 ALA A O 1
ATOM 805 N N . THR A 1 102 ? 8.032 10.374 -1.988 1.00 89.31 102 THR A N 1
ATOM 806 C CA . THR A 1 102 ? 7.897 9.720 -3.301 1.00 89.31 102 THR A CA 1
ATOM 807 C C . THR A 1 102 ? 7.627 10.734 -4.426 1.00 89.31 102 THR A C 1
ATOM 809 O O . THR A 1 102 ? 8.145 10.577 -5.530 1.00 89.31 102 THR A O 1
ATOM 812 N N . ILE A 1 103 ? 6.880 11.814 -4.160 1.00 88.94 103 ILE A N 1
ATOM 813 C CA . ILE A 1 103 ? 6.515 12.832 -5.164 1.00 88.94 103 ILE A CA 1
ATOM 814 C C . ILE A 1 103 ? 7.743 13.442 -5.872 1.00 88.94 103 ILE A C 1
ATOM 816 O O . ILE A 1 103 ? 7.779 13.407 -7.107 1.00 88.94 103 ILE A O 1
ATOM 820 N N . PRO A 1 104 ? 8.766 13.981 -5.174 1.00 88.19 104 PRO A N 1
ATOM 821 C CA . PRO A 1 104 ? 9.952 14.511 -5.836 1.00 88.19 104 PRO A CA 1
ATOM 822 C C . PRO A 1 104 ? 10.727 13.435 -6.606 1.00 88.19 104 PRO A C 1
ATOM 824 O O . PRO A 1 104 ? 11.195 13.736 -7.701 1.00 88.19 104 PRO A O 1
ATOM 827 N N . PHE A 1 105 ? 10.803 12.184 -6.132 1.00 86.94 105 PHE A N 1
ATOM 828 C CA . PHE A 1 105 ? 11.452 11.109 -6.902 1.00 86.94 105 PHE A CA 1
ATOM 829 C C . PHE A 1 105 ? 10.679 10.753 -8.178 1.00 86.94 105 PHE A C 1
ATOM 831 O O . PHE A 1 105 ? 11.295 10.614 -9.234 1.00 86.94 105 PHE A O 1
ATOM 838 N N . CYS A 1 106 ? 9.344 10.735 -8.140 1.00 83.31 106 CYS A N 1
ATOM 839 C CA . CYS A 1 106 ? 8.517 10.604 -9.343 1.00 83.31 106 CYS A CA 1
ATOM 840 C C . CYS A 1 106 ? 8.670 11.799 -10.301 1.00 83.31 106 CYS A C 1
ATOM 842 O O . CYS A 1 106 ? 8.509 11.654 -11.514 1.00 83.31 106 CYS A O 1
ATOM 844 N N . CYS A 1 107 ? 8.972 12.993 -9.786 1.00 81.12 107 CYS A N 1
ATOM 845 C CA . CYS A 1 107 ? 9.259 14.175 -10.601 1.00 81.12 107 CYS A CA 1
ATOM 846 C C . CYS A 1 107 ? 10.675 14.173 -11.193 1.00 81.12 107 CYS A C 1
ATOM 848 O O . CYS A 1 107 ? 10.863 14.736 -12.271 1.00 81.12 107 CYS A O 1
ATOM 850 N N . LEU A 1 108 ? 11.638 13.527 -10.528 1.00 83.62 108 LEU A N 1
ATOM 851 C CA . LEU A 1 108 ? 13.006 13.329 -11.018 1.00 83.62 108 LEU A CA 1
ATOM 852 C C . LEU A 1 108 ? 13.091 12.303 -12.158 1.00 83.62 108 LEU A C 1
ATOM 854 O O . LEU A 1 108 ? 14.105 12.259 -12.855 1.00 83.62 108 LEU A O 1
ATOM 858 N N . LEU A 1 109 ? 12.047 11.493 -12.366 1.00 82.12 109 LEU A N 1
ATOM 859 C CA . LEU A 1 109 ? 11.991 10.560 -13.487 1.00 82.12 109 LEU A CA 1
ATOM 860 C C . LEU A 1 109 ? 12.025 11.315 -14.831 1.00 82.12 109 LEU A C 1
ATOM 862 O O . LEU A 1 109 ? 11.308 12.308 -15.015 1.00 82.12 109 LEU A O 1
ATOM 866 N N . PRO A 1 110 ? 12.874 10.875 -15.777 1.00 75.94 110 PRO A N 1
ATOM 867 C CA . PRO A 1 110 ? 13.143 11.609 -17.004 1.00 75.94 110 PRO A CA 1
ATOM 868 C C . PRO A 1 110 ? 11.888 11.725 -17.873 1.00 75.94 110 PRO A C 1
ATOM 870 O O . PRO A 1 110 ? 11.336 10.742 -18.354 1.00 75.94 110 PRO A O 1
ATOM 873 N N . ASN A 1 111 ? 11.446 12.956 -18.130 1.00 66.38 111 ASN A N 1
ATOM 874 C CA . ASN A 1 111 ? 10.283 13.183 -18.981 1.00 66.38 111 ASN A CA 1
ATOM 875 C C . ASN A 1 111 ? 10.611 12.794 -20.438 1.00 66.38 111 ASN A C 1
ATOM 877 O O . ASN A 1 111 ? 11.518 13.376 -21.045 1.00 66.38 111 ASN A O 1
ATOM 881 N N . THR A 1 112 ? 9.871 11.839 -21.009 1.00 59.41 112 THR A N 1
ATOM 882 C CA . THR A 1 112 ? 10.121 11.230 -22.333 1.00 59.41 112 THR A CA 1
ATOM 883 C C . THR A 1 112 ? 10.160 12.262 -23.471 1.00 59.41 112 THR A C 1
ATOM 885 O O . THR A 1 112 ? 10.881 12.074 -24.455 1.00 59.41 112 THR A O 1
ATOM 888 N N . ARG A 1 113 ? 9.519 13.432 -23.289 1.00 52.16 113 ARG A N 1
ATOM 889 C CA . ARG A 1 113 ? 9.653 14.601 -24.180 1.00 52.16 113 ARG A CA 1
ATOM 890 C C . ARG A 1 113 ? 11.100 14.999 -24.467 1.00 52.16 113 ARG A C 1
ATOM 892 O O . ARG A 1 113 ? 11.359 15.521 -25.546 1.00 52.16 113 ARG A O 1
ATOM 899 N N . ARG A 1 114 ? 12.044 14.774 -23.546 1.00 47.69 114 ARG A N 1
ATOM 900 C CA . ARG A 1 114 ? 13.457 15.142 -23.738 1.00 47.69 114 ARG A CA 1
ATOM 901 C C . ARG A 1 114 ? 14.187 14.164 -24.670 1.00 47.69 114 ARG A C 1
ATOM 903 O O . ARG A 1 114 ? 14.908 14.631 -25.542 1.00 47.69 114 ARG A O 1
ATOM 910 N N . LYS A 1 115 ? 13.909 12.853 -24.578 1.00 48.16 115 LYS A N 1
ATOM 911 C CA . LYS A 1 115 ? 14.412 11.837 -25.529 1.00 48.16 115 LYS A CA 1
ATOM 912 C C . LYS A 1 115 ? 13.815 12.045 -26.925 1.00 48.16 115 LYS A C 1
ATOM 914 O O . LYS A 1 115 ? 14.557 12.027 -27.894 1.00 48.16 115 LYS A O 1
ATOM 919 N N . HIS A 1 116 ? 12.513 12.334 -27.044 1.00 43.56 116 HIS A N 1
ATOM 920 C CA . HIS A 1 116 ? 11.895 12.550 -28.362 1.00 43.56 116 HIS A CA 1
ATOM 921 C C . HIS A 1 116 ? 12.362 13.854 -29.030 1.00 43.56 116 HIS A C 1
ATOM 923 O O . HIS A 1 116 ? 12.525 13.875 -30.245 1.00 43.56 116 HIS A O 1
ATOM 929 N N . LYS A 1 117 ? 12.628 14.934 -28.272 1.00 43.94 117 LYS A N 1
ATOM 930 C CA . LYS A 1 117 ? 13.195 16.180 -28.828 1.00 43.94 117 LYS A CA 1
ATOM 931 C C . LYS A 1 117 ? 14.653 16.010 -29.267 1.00 43.94 117 LYS A C 1
ATOM 933 O O . LYS A 1 117 ? 15.025 16.573 -30.285 1.00 43.94 117 LYS A O 1
ATOM 938 N N . GLN A 1 118 ? 15.434 15.213 -28.534 1.00 44.12 118 GLN A N 1
ATOM 939 C CA . GLN A 1 118 ? 16.834 14.923 -28.853 1.00 44.12 118 GLN A CA 1
ATOM 940 C C . GLN A 1 118 ? 16.949 13.947 -30.035 1.00 44.12 118 GLN A C 1
ATOM 942 O O . GLN A 1 118 ? 17.593 14.274 -31.024 1.00 44.12 118 GLN A O 1
ATOM 947 N N . ASN A 1 119 ? 16.164 12.862 -30.041 1.00 43.09 119 ASN A N 1
ATOM 948 C CA . ASN A 1 119 ? 16.057 11.984 -31.206 1.00 43.09 119 ASN A CA 1
ATOM 949 C C . ASN A 1 119 ? 15.471 12.709 -32.420 1.00 43.09 119 ASN A C 1
ATOM 951 O O . ASN A 1 119 ? 15.933 12.451 -33.512 1.00 43.09 119 ASN A O 1
ATOM 955 N N . SER A 1 120 ? 14.513 13.637 -32.299 1.00 41.66 120 SER A N 1
ATOM 956 C CA . SER A 1 120 ? 14.011 14.379 -33.481 1.00 41.66 120 SER A CA 1
ATOM 957 C C . SER A 1 120 ? 15.051 15.335 -34.075 1.00 41.66 120 SER A C 1
ATOM 959 O O . SER A 1 120 ? 14.945 15.694 -35.243 1.00 41.66 120 SER A O 1
ATOM 961 N N . GLN A 1 121 ? 16.052 15.742 -33.292 1.00 42.25 121 GLN A N 1
ATOM 962 C CA . GLN A 1 121 ? 17.156 16.574 -33.765 1.00 42.25 121 GLN A CA 1
ATOM 963 C C . GLN A 1 121 ? 18.245 15.721 -34.444 1.00 42.25 121 GLN A C 1
ATOM 965 O O . GLN A 1 121 ? 18.792 16.151 -35.456 1.00 42.25 121 GLN A O 1
ATOM 970 N N . ASP A 1 122 ? 18.448 14.482 -33.983 1.00 42.78 122 ASP A N 1
ATOM 971 C CA . ASP A 1 122 ? 19.375 13.510 -34.588 1.00 42.78 122 ASP A CA 1
ATOM 972 C C . ASP A 1 122 ? 18.745 12.710 -35.761 1.00 42.78 122 ASP A C 1
ATOM 974 O O . ASP A 1 122 ? 19.433 12.287 -36.689 1.00 42.78 122 ASP A O 1
ATOM 978 N N . SER A 1 123 ? 17.415 12.551 -35.784 1.00 39.22 123 SER A N 1
ATOM 979 C CA . SER A 1 123 ? 16.659 11.763 -36.784 1.00 39.22 123 SER A CA 1
ATOM 980 C C . SER A 1 123 ? 16.327 12.528 -38.063 1.00 39.22 123 SER A C 1
ATOM 982 O O . SER A 1 123 ? 15.838 11.928 -39.017 1.00 39.22 123 SER A O 1
ATOM 984 N N . 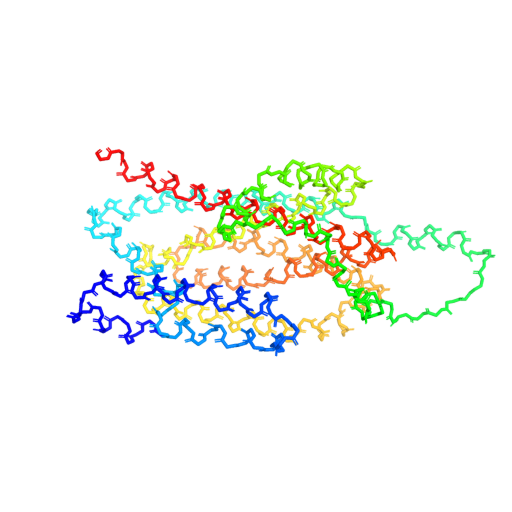ASN A 1 124 ? 16.653 13.822 -38.153 1.00 41.69 124 ASN A N 1
ATOM 985 C CA . ASN A 1 124 ? 16.643 14.524 -39.443 1.00 41.69 124 ASN A CA 1
ATOM 986 C C . ASN A 1 124 ? 17.703 13.975 -40.427 1.00 41.69 124 ASN A C 1
ATOM 988 O O . ASN A 1 124 ? 17.789 14.461 -41.552 1.00 41.69 124 ASN A O 1
ATOM 992 N N . CYS A 1 125 ? 18.474 12.951 -40.033 1.00 44.72 125 CYS A N 1
ATOM 993 C CA . CYS A 1 125 ? 19.421 12.237 -40.884 1.00 44.72 125 CYS A CA 1
ATOM 994 C C . CYS A 1 125 ? 19.051 10.766 -41.181 1.00 44.72 125 CYS A C 1
ATOM 996 O O . CYS A 1 125 ? 19.812 10.105 -41.881 1.00 44.72 125 CYS A O 1
ATOM 998 N N . SER A 1 126 ? 17.927 10.195 -40.713 1.00 34.91 126 SER A N 1
ATOM 999 C CA . SER A 1 126 ? 17.560 8.816 -41.110 1.00 34.91 126 SER A CA 1
ATOM 1000 C C . SER A 1 126 ? 16.078 8.461 -40.954 1.00 34.91 126 SER A C 1
ATOM 1002 O O . SER A 1 126 ? 15.389 8.837 -40.013 1.00 34.91 126 SER A O 1
ATOM 1004 N N . THR A 1 127 ? 15.607 7.723 -41.951 1.00 37.22 127 THR A N 1
ATOM 1005 C CA . THR A 1 127 ? 14.228 7.528 -42.401 1.00 37.22 127 THR A CA 1
ATOM 1006 C C . THR A 1 127 ? 13.440 6.464 -41.611 1.00 37.22 127 THR A C 1
ATOM 1008 O O . THR A 1 127 ? 13.932 5.362 -41.432 1.00 37.22 127 THR A O 1
ATOM 1011 N N . LYS A 1 128 ? 12.170 6.791 -41.297 1.00 33.47 128 LYS A N 1
ATOM 1012 C CA . LYS A 1 128 ? 10.952 5.957 -41.064 1.00 33.47 128 LYS A CA 1
ATOM 1013 C C . LYS A 1 128 ? 10.943 4.819 -40.010 1.00 33.47 128 LYS A C 1
ATOM 1015 O O . LYS A 1 128 ? 11.769 3.922 -39.989 1.00 33.47 128 LYS A O 1
ATOM 1020 N N . SER A 1 129 ? 9.870 4.848 -39.208 1.00 32.53 129 SER A N 1
ATOM 1021 C CA . SER A 1 129 ? 9.452 3.909 -38.151 1.00 32.53 129 SER A CA 1
ATOM 1022 C C . SER A 1 129 ? 8.902 2.561 -38.652 1.00 32.53 129 SER A C 1
ATOM 1024 O O . SER A 1 129 ? 8.540 2.433 -39.824 1.00 32.53 129 SER A O 1
ATOM 1026 N N . PRO A 1 130 ? 8.756 1.580 -37.736 1.00 36.28 130 PRO A N 1
ATOM 1027 C CA . PRO A 1 130 ? 7.417 1.062 -37.379 1.00 36.28 130 PRO A CA 1
ATOM 1028 C C . PRO A 1 130 ? 7.227 0.879 -35.848 1.00 36.28 130 PRO A C 1
ATOM 1030 O O . PRO A 1 130 ? 8.076 0.336 -35.162 1.00 36.28 130 PRO A O 1
ATOM 1033 N N . GLN A 1 131 ? 6.212 1.500 -35.232 1.00 30.86 131 GLN A N 1
ATOM 1034 C CA . GLN A 1 131 ? 4.938 0.895 -34.768 1.00 30.86 131 GLN A CA 1
ATOM 1035 C C . GLN A 1 131 ? 5.000 -0.181 -33.647 1.00 30.86 131 GLN A C 1
ATOM 1037 O O . GLN A 1 131 ? 4.986 -1.381 -33.885 1.00 30.86 131 GLN A O 1
ATOM 1042 N N . SER A 1 132 ? 4.899 0.295 -32.398 1.00 38.69 132 SER A N 1
ATOM 1043 C CA . SER A 1 132 ? 3.897 -0.094 -31.376 1.00 38.69 132 SER A CA 1
ATOM 1044 C C . SER A 1 132 ? 3.558 -1.579 -31.128 1.00 38.69 132 SER A C 1
ATOM 1046 O O . SER A 1 132 ? 2.392 -1.879 -30.868 1.00 38.69 132 SER A O 1
ATOM 1048 N N . SER A 1 133 ? 4.537 -2.489 -31.135 1.00 34.41 133 SER A N 1
ATOM 1049 C CA . SER A 1 133 ? 4.344 -3.887 -30.681 1.00 34.41 133 SER A CA 1
ATOM 1050 C C . SER A 1 133 ? 5.372 -4.384 -29.646 1.00 34.41 133 SER A C 1
ATOM 1052 O O . SER A 1 133 ? 5.245 -5.497 -29.137 1.00 34.41 133 SER A O 1
ATOM 1054 N N . GLU A 1 134 ? 6.369 -3.573 -29.278 1.00 40.16 134 GLU A N 1
ATOM 1055 C CA . GLU A 1 134 ? 7.573 -4.069 -28.586 1.00 40.16 134 GLU A CA 1
ATOM 1056 C C . GLU A 1 134 ? 7.387 -4.423 -27.100 1.00 40.16 134 GLU A C 1
ATOM 1058 O O . GLU A 1 134 ? 8.055 -5.318 -26.584 1.00 40.16 134 GLU A O 1
ATOM 1063 N N . THR A 1 135 ? 6.420 -3.820 -26.401 1.00 37.62 135 THR A N 1
ATOM 1064 C CA . THR A 1 135 ? 6.169 -4.141 -24.980 1.00 37.62 135 THR A CA 1
ATOM 1065 C C . THR A 1 135 ? 5.671 -5.580 -24.792 1.00 37.62 135 THR A C 1
ATOM 1067 O O . THR A 1 135 ? 5.888 -6.180 -23.743 1.00 37.62 135 THR A O 1
ATOM 1070 N N . SER A 1 136 ? 5.034 -6.160 -25.819 1.00 37.03 136 SER A N 1
ATOM 1071 C CA . SER A 1 136 ? 4.586 -7.560 -25.801 1.00 37.03 136 SER A CA 1
ATOM 1072 C C . SER A 1 136 ? 5.693 -8.532 -26.226 1.00 37.03 136 SER A C 1
ATOM 1074 O O . SER A 1 136 ? 5.774 -9.630 -25.682 1.00 37.03 136 SER A O 1
ATOM 1076 N N . SER A 1 137 ? 6.591 -8.142 -27.140 1.00 35.53 137 SER A N 1
ATOM 1077 C CA . SER A 1 137 ? 7.699 -9.005 -27.583 1.00 35.53 137 SER A CA 1
ATOM 1078 C C . SER A 1 137 ? 8.820 -9.133 -26.547 1.00 35.53 137 SER A C 1
ATOM 1080 O O . SER A 1 137 ? 9.499 -10.162 -26.515 1.00 35.53 137 SER A O 1
ATOM 1082 N N . LEU A 1 138 ? 8.991 -8.137 -25.668 1.00 38.53 138 LEU A N 1
ATOM 1083 C CA . LEU A 1 138 ? 9.946 -8.213 -24.558 1.00 38.53 138 LEU A CA 1
ATOM 1084 C C . LEU A 1 138 ? 9.482 -9.167 -23.441 1.00 38.53 138 LEU A C 1
ATOM 1086 O O . LEU A 1 138 ? 10.320 -9.864 -22.878 1.00 38.53 138 LEU A O 1
ATOM 1090 N N . LEU A 1 139 ? 8.168 -9.277 -23.189 1.00 41.03 139 LEU A N 1
ATOM 1091 C CA . LEU A 1 139 ? 7.588 -10.240 -22.235 1.00 41.03 139 LEU A CA 1
ATOM 1092 C C . LEU A 1 139 ? 7.372 -11.653 -22.817 1.00 41.03 139 LEU A C 1
ATOM 1094 O O . LEU A 1 139 ? 7.308 -12.617 -22.061 1.00 41.03 139 LEU A O 1
ATOM 1098 N N . SER A 1 140 ? 7.219 -11.797 -24.141 1.00 34.94 140 SER A N 1
ATOM 1099 C CA . SER A 1 140 ? 6.747 -13.051 -24.767 1.00 34.94 140 SER A CA 1
ATOM 1100 C C . SER A 1 140 ? 7.824 -14.117 -25.001 1.00 34.94 140 SER A C 1
ATOM 1102 O O . SER A 1 140 ? 7.520 -15.206 -25.482 1.00 34.94 140 SER A O 1
ATOM 1104 N N . THR A 1 141 ? 9.082 -13.843 -24.682 1.00 36.72 141 THR A N 1
ATOM 1105 C CA . THR A 1 141 ? 10.149 -14.851 -24.720 1.00 36.72 141 THR A CA 1
ATOM 1106 C C . THR A 1 141 ? 10.987 -14.671 -23.473 1.00 36.72 141 THR A C 1
ATOM 1108 O O . THR A 1 141 ? 12.074 -14.094 -23.525 1.00 36.72 141 THR A O 1
ATOM 1111 N N . ALA A 1 142 ? 10.424 -15.117 -22.348 1.00 36.22 142 ALA A N 1
ATOM 1112 C CA . ALA A 1 142 ? 11.230 -15.514 -21.210 1.00 36.22 142 ALA A CA 1
ATOM 1113 C C . ALA A 1 142 ? 12.172 -16.622 -21.712 1.00 36.22 142 ALA A C 1
ATOM 1115 O O . ALA A 1 142 ? 11.679 -17.603 -22.285 1.00 36.22 142 ALA A O 1
ATOM 1116 N N . PRO A 1 143 ? 13.502 -16.483 -21.583 1.00 37.94 143 PRO A N 1
ATOM 1117 C CA . PRO A 1 143 ? 14.357 -17.645 -21.729 1.00 37.94 143 PRO A CA 1
ATOM 1118 C C . PRO A 1 143 ? 13.883 -18.701 -20.716 1.00 37.94 143 PRO A C 1
ATOM 1120 O O . PRO A 1 143 ? 13.348 -18.336 -19.661 1.00 37.94 143 PRO A O 1
ATOM 1123 N N . PRO A 1 144 ? 14.032 -20.007 -21.008 1.00 35.41 144 PRO A N 1
ATOM 1124 C CA . PRO A 1 144 ? 13.881 -21.021 -19.975 1.00 35.41 144 PRO A CA 1
ATOM 1125 C C . PRO A 1 144 ? 14.705 -20.552 -18.780 1.00 35.41 144 PRO A C 1
ATOM 1127 O O . PRO A 1 144 ? 15.826 -20.083 -18.989 1.00 35.41 144 PRO A O 1
ATOM 1130 N N . PHE A 1 145 ? 14.158 -20.625 -17.563 1.00 36.53 145 PHE A N 1
ATOM 1131 C CA . PHE A 1 145 ? 14.967 -20.516 -16.355 1.00 36.53 145 PHE A CA 1
ATOM 1132 C C . PHE A 1 145 ? 16.081 -21.549 -16.509 1.00 36.53 145 PHE A C 1
ATOM 1134 O O . PHE A 1 145 ? 15.860 -22.724 -16.238 1.00 36.53 145 PHE A O 1
ATOM 1141 N N . ALA A 1 146 ? 17.240 -21.147 -17.034 1.00 32.56 146 ALA A N 1
ATOM 1142 C CA . ALA A 1 146 ? 18.413 -21.987 -17.051 1.00 32.56 146 ALA A CA 1
ATOM 1143 C C . ALA A 1 146 ? 18.690 -22.202 -15.568 1.00 32.56 146 ALA A C 1
ATOM 1145 O O . ALA A 1 146 ? 18.957 -21.213 -14.870 1.00 32.56 146 ALA A O 1
ATOM 1146 N N . PRO A 1 147 ? 18.516 -23.428 -15.046 1.00 35.62 147 PRO A N 1
ATOM 1147 C CA . PRO A 1 147 ? 18.793 -23.676 -13.652 1.00 35.62 147 PRO A CA 1
ATOM 1148 C C . PRO A 1 147 ? 20.230 -23.221 -13.448 1.00 35.62 147 PRO A C 1
ATOM 1150 O O . PRO A 1 147 ? 21.136 -23.699 -14.135 1.00 35.62 147 PRO A O 1
ATOM 1153 N N . LEU A 1 148 ? 20.444 -22.252 -12.552 1.00 40.31 148 LEU A N 1
ATOM 1154 C CA . LEU A 1 148 ? 21.783 -22.045 -12.015 1.00 40.31 148 LEU A CA 1
ATOM 1155 C C . LEU A 1 148 ? 22.273 -23.439 -11.625 1.00 40.31 148 LEU A C 1
ATOM 1157 O O . LEU A 1 148 ? 21.483 -24.125 -10.969 1.00 40.31 148 LEU A O 1
ATOM 1161 N N . PRO A 1 149 ? 23.483 -23.874 -12.028 1.00 36.88 149 PRO A N 1
ATOM 1162 C CA . PRO A 1 149 ? 23.995 -25.176 -11.635 1.00 36.88 149 PRO A CA 1
ATOM 1163 C C . PRO A 1 149 ? 23.874 -25.255 -10.113 1.00 36.88 149 PRO A C 1
ATOM 1165 O O . PRO A 1 149 ? 24.534 -24.529 -9.367 1.00 36.88 149 PRO A O 1
ATOM 1168 N N . MET A 1 150 ? 22.874 -26.010 -9.664 1.00 44.69 150 MET A N 1
ATOM 1169 C CA . MET A 1 150 ? 22.698 -26.341 -8.271 1.00 44.69 150 MET A CA 1
ATOM 1170 C C . MET A 1 150 ? 23.647 -27.499 -8.095 1.00 44.69 150 MET A C 1
ATOM 1172 O O . MET A 1 150 ? 23.350 -28.604 -8.539 1.00 44.69 150 MET A O 1
ATOM 1176 N N . ASP A 1 151 ? 24.800 -27.222 -7.501 1.00 47.00 151 ASP A N 1
ATOM 1177 C CA . ASP A 1 151 ? 25.591 -28.272 -6.885 1.00 47.00 151 ASP A CA 1
ATOM 1178 C C . ASP A 1 151 ? 24.680 -28.912 -5.831 1.00 47.00 151 ASP A C 1
ATOM 1180 O O . ASP A 1 151 ? 24.384 -28.321 -4.789 1.00 47.00 151 ASP A O 1
ATOM 1184 N N . ILE A 1 152 ? 24.109 -30.066 -6.181 1.00 49.84 152 ILE A N 1
ATOM 1185 C CA . ILE A 1 152 ? 23.271 -30.860 -5.290 1.00 49.84 152 ILE A CA 1
ATOM 1186 C C . ILE A 1 152 ? 24.226 -31.452 -4.254 1.00 49.84 152 ILE A C 1
ATOM 1188 O O . ILE A 1 152 ? 24.813 -32.507 -4.465 1.00 49.84 152 ILE A O 1
ATOM 1192 N N . GLU A 1 153 ? 24.442 -30.737 -3.150 1.00 53.09 153 GLU A N 1
ATOM 1193 C CA . GLU A 1 153 ? 25.007 -31.340 -1.946 1.00 53.09 153 GLU A CA 1
ATOM 1194 C C . GLU A 1 153 ? 23.926 -32.218 -1.301 1.00 53.09 153 GLU A C 1
ATOM 1196 O O . GLU A 1 153 ? 22.876 -31.719 -0.877 1.00 53.09 153 GLU A O 1
ATOM 1201 N N . ASP A 1 154 ? 24.193 -33.525 -1.235 1.00 53.16 154 ASP A N 1
ATOM 1202 C CA . ASP A 1 154 ? 23.357 -34.537 -0.586 1.00 53.16 154 ASP A CA 1
ATOM 1203 C C . ASP A 1 154 ? 23.229 -34.245 0.922 1.00 53.16 154 ASP A C 1
ATOM 1205 O O . ASP A 1 154 ? 24.021 -34.693 1.753 1.00 53.16 154 ASP A O 1
ATOM 1209 N N . GLY A 1 155 ? 22.219 -33.459 1.291 1.00 66.38 155 GLY A N 1
ATOM 1210 C CA . GLY A 1 155 ? 21.918 -33.085 2.669 1.00 66.38 155 GLY A CA 1
ATOM 1211 C C . GLY A 1 155 ? 20.419 -32.878 2.897 1.00 66.38 155 GLY A C 1
ATOM 1212 O O . GLY A 1 155 ? 19.652 -32.726 1.944 1.00 66.38 155 GLY A O 1
ATOM 1213 N N . PRO A 1 156 ? 19.950 -32.881 4.161 1.00 70.06 156 PRO A N 1
ATOM 1214 C CA . PRO A 1 156 ? 18.558 -32.571 4.459 1.00 70.06 156 PRO A CA 1
ATOM 1215 C C . PRO A 1 156 ? 18.207 -31.189 3.897 1.00 70.06 156 PRO A C 1
ATOM 1217 O O . PRO A 1 156 ? 18.891 -30.210 4.187 1.00 70.06 156 PRO A O 1
ATOM 1220 N N . MET A 1 157 ? 17.116 -31.118 3.125 1.00 64.38 157 MET A N 1
ATOM 1221 C CA . MET A 1 157 ? 16.703 -29.965 2.305 1.00 64.38 157 MET A CA 1
ATOM 1222 C C . MET A 1 157 ? 16.804 -28.613 3.031 1.00 64.38 157 MET A C 1
ATOM 1224 O O . MET A 1 157 ? 17.229 -27.617 2.453 1.00 64.38 157 MET A O 1
ATOM 1228 N N . PHE A 1 158 ? 16.468 -28.575 4.322 1.00 70.12 158 PHE A N 1
ATOM 1229 C CA . PHE A 1 158 ? 16.569 -27.376 5.155 1.00 70.12 158 PHE A CA 1
ATOM 1230 C C . PHE A 1 158 ? 18.008 -26.857 5.310 1.00 70.12 158 PHE A C 1
ATOM 1232 O O . PHE A 1 158 ? 18.240 -25.649 5.257 1.00 70.12 158 PHE A O 1
ATOM 1239 N N . TRP A 1 159 ? 18.979 -27.755 5.482 1.00 70.31 159 TRP A N 1
ATOM 1240 C CA . TRP A 1 159 ? 20.384 -27.392 5.650 1.00 70.31 159 TRP A CA 1
ATOM 1241 C C . TRP A 1 159 ? 20.971 -26.886 4.334 1.00 70.31 159 TRP A C 1
ATOM 1243 O O . TRP A 1 159 ? 21.599 -25.834 4.338 1.00 70.31 159 TRP A O 1
ATOM 1253 N N . THR A 1 160 ? 20.653 -27.539 3.211 1.00 68.81 160 THR A N 1
ATOM 1254 C CA . THR A 1 160 ? 21.046 -27.110 1.858 1.00 68.81 160 THR A CA 1
ATOM 1255 C C . THR A 1 160 ? 20.447 -25.751 1.489 1.00 68.81 160 THR A C 1
ATOM 1257 O O . THR A 1 160 ? 21.140 -24.891 0.944 1.00 68.81 160 THR A O 1
ATOM 1260 N N . ILE A 1 161 ? 19.178 -25.498 1.834 1.00 65.81 161 ILE A N 1
ATOM 1261 C CA . ILE A 1 161 ? 18.552 -24.178 1.650 1.00 65.81 161 ILE A CA 1
ATOM 1262 C C . ILE A 1 161 ? 19.284 -23.131 2.488 1.00 65.81 161 ILE A C 1
ATOM 1264 O O . ILE A 1 161 ? 19.592 -22.051 1.988 1.00 65.81 161 ILE A O 1
ATOM 1268 N N . MET A 1 162 ? 19.589 -23.438 3.749 1.00 67.88 162 MET A N 1
ATOM 1269 C CA . MET A 1 162 ? 20.199 -22.478 4.663 1.00 67.88 162 MET A CA 1
ATOM 1270 C C . MET A 1 162 ? 21.667 -22.194 4.331 1.00 67.88 162 MET A C 1
ATOM 1272 O O . MET A 1 162 ? 22.098 -21.042 4.431 1.00 67.88 162 MET A O 1
ATOM 1276 N N . THR A 1 163 ? 22.431 -23.193 3.887 1.00 68.75 163 THR A N 1
ATOM 1277 C CA . THR A 1 163 ? 23.792 -22.986 3.386 1.00 68.75 163 THR A CA 1
ATOM 1278 C C . THR A 1 163 ? 23.780 -22.213 2.089 1.00 68.75 163 THR A C 1
ATOM 1280 O O . THR A 1 163 ? 24.490 -21.218 2.019 1.00 68.75 163 THR A O 1
ATOM 1283 N N . THR A 1 164 ? 22.925 -22.572 1.129 1.00 64.19 164 THR A N 1
ATOM 1284 C CA . THR A 1 164 ? 22.782 -21.853 -0.146 1.00 64.19 164 THR A CA 1
ATOM 1285 C C . THR A 1 164 ? 22.365 -20.403 0.075 1.00 64.19 164 THR A C 1
ATOM 1287 O O . THR A 1 164 ? 22.936 -19.506 -0.544 1.00 64.19 164 THR A O 1
ATOM 1290 N N . LEU A 1 165 ? 21.430 -20.136 0.998 1.00 65.56 165 LEU A N 1
ATOM 1291 C CA . LEU A 1 165 ? 21.087 -18.770 1.402 1.00 65.56 165 LEU A CA 1
ATOM 1292 C C . LEU A 1 165 ? 22.307 -18.053 1.979 1.00 65.56 165 LEU A C 1
ATOM 1294 O O . LEU A 1 165 ? 22.571 -16.910 1.623 1.00 65.56 165 LEU A O 1
ATOM 1298 N N . ARG A 1 166 ? 23.059 -18.708 2.867 1.00 70.94 166 ARG A N 1
ATOM 1299 C CA . ARG A 1 166 ? 24.205 -18.106 3.558 1.00 70.94 166 ARG A CA 1
ATOM 1300 C C . ARG A 1 166 ? 25.376 -17.813 2.620 1.00 70.94 166 ARG A C 1
ATOM 1302 O O . ARG A 1 166 ? 25.984 -16.751 2.744 1.00 70.94 166 ARG A O 1
ATOM 1309 N N . THR A 1 167 ? 25.699 -18.715 1.696 1.00 65.31 167 THR A N 1
ATOM 1310 C CA . THR A 1 167 ? 26.776 -18.525 0.714 1.00 65.31 167 THR A CA 1
ATOM 1311 C C . THR A 1 167 ? 26.361 -17.572 -0.400 1.00 65.31 167 THR A C 1
ATOM 1313 O O . THR A 1 167 ? 27.155 -16.705 -0.767 1.00 65.31 167 THR A O 1
ATOM 1316 N N . LYS A 1 168 ? 25.116 -17.642 -0.891 1.00 68.19 168 LYS A N 1
ATOM 1317 C CA . LYS A 1 168 ? 24.634 -16.749 -1.960 1.00 68.19 168 LYS A CA 1
ATOM 1318 C C . LYS A 1 168 ? 24.146 -15.386 -1.467 1.00 68.19 168 LYS A C 1
ATOM 1320 O O . LYS A 1 168 ? 24.091 -14.474 -2.282 1.00 68.19 168 LYS A O 1
ATOM 1325 N N . ALA A 1 169 ? 23.902 -15.175 -0.168 1.00 68.75 169 ALA A N 1
ATOM 1326 C CA . ALA A 1 169 ? 23.524 -13.861 0.376 1.00 68.75 169 ALA A CA 1
ATOM 1327 C C . ALA A 1 169 ? 24.547 -12.765 0.045 1.00 68.75 169 ALA A C 1
ATOM 1329 O O . ALA A 1 169 ? 24.174 -11.628 -0.241 1.00 68.75 169 ALA A O 1
ATOM 1330 N N . ARG A 1 170 ? 25.843 -13.103 0.041 1.00 67.81 170 ARG A N 1
ATOM 1331 C CA . ARG A 1 170 ? 26.904 -12.153 -0.320 1.00 67.81 170 ARG A CA 1
ATOM 1332 C C . ARG A 1 170 ? 26.809 -11.733 -1.787 1.00 67.81 170 ARG A C 1
ATOM 1334 O O . ARG A 1 170 ? 26.974 -10.553 -2.081 1.00 67.81 170 ARG A O 1
ATOM 1341 N N . ASN A 1 171 ? 26.466 -12.683 -2.657 1.00 69.12 171 ASN A N 1
ATOM 1342 C CA . ASN A 1 171 ? 26.251 -12.448 -4.081 1.00 69.12 171 ASN A CA 1
ATOM 1343 C C . ASN A 1 171 ? 24.944 -11.676 -4.320 1.00 69.12 171 ASN A C 1
ATOM 1345 O O . ASN A 1 171 ? 24.929 -10.735 -5.096 1.00 69.12 171 ASN A O 1
ATOM 1349 N N . SER A 1 172 ? 23.867 -11.969 -3.582 1.00 68.25 172 SER A N 1
ATOM 1350 C CA . SER A 1 172 ? 22.626 -11.180 -3.641 1.00 68.25 172 SER A CA 1
ATOM 1351 C C . SER A 1 172 ? 22.857 -9.712 -3.270 1.00 68.25 172 SER A C 1
ATOM 1353 O O . SER A 1 172 ? 22.323 -8.812 -3.917 1.00 68.25 172 SER A O 1
ATOM 1355 N N . ILE A 1 173 ? 23.676 -9.450 -2.245 1.00 69.94 173 ILE A N 1
ATOM 1356 C CA . ILE A 1 173 ? 24.020 -8.085 -1.825 1.00 69.94 173 ILE A CA 1
ATOM 1357 C C . ILE A 1 173 ? 24.902 -7.391 -2.873 1.00 69.94 173 ILE A C 1
ATOM 1359 O O . ILE A 1 173 ? 24.682 -6.210 -3.148 1.00 69.94 173 ILE A O 1
ATOM 1363 N N . SER A 1 174 ? 25.875 -8.089 -3.473 1.00 71.56 174 SER A N 1
ATOM 1364 C CA . SER A 1 174 ? 26.711 -7.503 -4.529 1.00 71.56 174 SER A CA 1
ATOM 1365 C C . SER A 1 174 ? 25.903 -7.197 -5.787 1.00 71.56 174 SER A C 1
ATOM 1367 O O . SER A 1 174 ? 26.014 -6.083 -6.290 1.00 71.56 174 SER A O 1
ATOM 1369 N N . THR A 1 175 ? 25.014 -8.098 -6.215 1.00 68.94 175 THR A N 1
ATOM 1370 C CA . THR A 1 175 ? 24.099 -7.865 -7.341 1.00 68.94 175 THR A CA 1
ATOM 1371 C C . THR A 1 175 ? 23.169 -6.685 -7.060 1.00 68.94 175 THR A C 1
ATOM 1373 O O . THR A 1 175 ? 23.031 -5.801 -7.896 1.00 68.94 175 THR A O 1
ATOM 1376 N N . CYS A 1 176 ? 22.594 -6.581 -5.856 1.00 66.88 176 CYS A N 1
ATOM 1377 C CA . CYS A 1 176 ? 21.770 -5.424 -5.487 1.00 66.88 176 CYS A CA 1
ATOM 1378 C C . CYS A 1 176 ? 22.570 -4.110 -5.535 1.00 66.88 176 CYS A C 1
ATOM 1380 O O . CYS A 1 176 ? 22.093 -3.099 -6.053 1.00 66.88 176 CYS A O 1
ATOM 1382 N N . ARG A 1 177 ? 23.822 -4.130 -5.058 1.00 75.44 177 ARG A N 1
ATOM 1383 C CA . ARG A 1 177 ? 24.734 -2.980 -5.127 1.00 75.44 177 ARG A CA 1
ATOM 1384 C C . ARG A 1 177 ? 25.066 -2.598 -6.571 1.00 75.44 177 ARG A C 1
ATOM 1386 O O . ARG A 1 177 ? 25.108 -1.411 -6.879 1.00 75.44 177 ARG A O 1
ATOM 1393 N N . GLU A 1 178 ? 25.298 -3.577 -7.436 1.00 73.00 178 GLU A N 1
ATOM 1394 C CA . GLU A 1 178 ? 25.581 -3.381 -8.861 1.00 73.00 178 GLU A CA 1
ATOM 1395 C C . GLU A 1 178 ? 24.368 -2.803 -9.597 1.00 73.00 178 GLU A C 1
ATOM 1397 O O . GLU A 1 178 ? 24.508 -1.809 -10.310 1.00 73.00 178 GLU A O 1
ATOM 1402 N N . VAL A 1 179 ? 23.159 -3.306 -9.329 1.00 71.44 179 VAL A N 1
ATOM 1403 C CA . VAL A 1 179 ? 21.918 -2.756 -9.899 1.00 71.44 179 VAL A CA 1
ATOM 1404 C C . VAL A 1 179 ? 21.667 -1.322 -9.411 1.00 71.44 179 VAL A C 1
ATOM 1406 O O . VAL A 1 179 ? 21.289 -0.471 -10.222 1.00 71.44 179 VAL A O 1
ATOM 1409 N N . LEU A 1 180 ? 21.955 -1.005 -8.138 1.00 71.69 180 LEU A N 1
ATOM 1410 C CA . LEU A 1 180 ? 21.909 0.371 -7.606 1.00 71.69 180 LEU A CA 1
ATOM 1411 C C . LEU A 1 180 ? 22.958 1.305 -8.239 1.00 71.69 180 LEU A C 1
ATOM 1413 O O . LEU A 1 180 ? 22.741 2.521 -8.314 1.00 71.69 180 LEU A O 1
ATOM 1417 N N . ALA A 1 181 ? 24.109 0.758 -8.635 1.00 69.69 181 ALA A N 1
ATOM 1418 C CA . ALA A 1 181 ? 25.229 1.503 -9.205 1.00 69.69 181 ALA A CA 1
ATOM 1419 C C . ALA A 1 181 ? 25.135 1.673 -10.732 1.00 69.69 181 ALA A C 1
ATOM 1421 O O . ALA A 1 181 ? 25.731 2.610 -11.259 1.00 69.69 181 ALA A O 1
ATOM 1422 N N . SER A 1 182 ? 24.372 0.817 -11.420 1.00 70.00 182 SER A N 1
ATOM 1423 C CA . SER A 1 182 ? 24.281 0.754 -12.887 1.00 70.00 182 SER A CA 1
ATOM 1424 C C . SER A 1 182 ? 23.831 2.067 -13.540 1.00 70.00 182 SER A C 1
ATOM 1426 O O . SER A 1 182 ? 24.496 2.594 -14.429 1.00 70.00 182 SER A O 1
ATOM 1428 N N . SER A 1 183 ? 22.702 2.629 -13.099 1.00 76.94 183 SER A N 1
ATOM 1429 C CA . SER A 1 183 ? 22.095 3.805 -13.719 1.00 76.94 183 SER A CA 1
ATOM 1430 C C . SER A 1 183 ? 21.374 4.687 -12.702 1.00 76.94 183 SER A C 1
ATOM 1432 O O . SER A 1 183 ? 20.811 4.228 -11.705 1.00 76.94 183 SER A O 1
ATOM 1434 N N . SER A 1 184 ? 21.338 5.997 -12.975 1.00 80.62 184 SER A N 1
ATOM 1435 C CA . SER A 1 184 ? 20.572 6.928 -12.137 1.00 80.62 184 SER A CA 1
ATOM 1436 C C . SER A 1 184 ? 19.065 6.648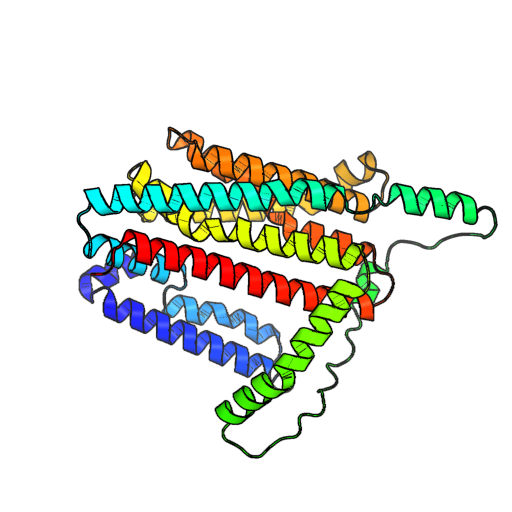 -12.184 1.00 80.62 184 SER A C 1
ATOM 1438 O O . SER A 1 184 ? 18.375 6.951 -11.214 1.00 80.62 184 SER A O 1
ATOM 1440 N N . LEU A 1 185 ? 18.558 6.074 -13.283 1.00 83.50 185 LEU A N 1
ATOM 1441 C CA . LEU A 1 185 ? 17.151 5.696 -13.437 1.00 83.50 185 LEU A CA 1
ATOM 1442 C C . LEU A 1 185 ? 16.787 4.514 -12.529 1.00 83.50 185 LEU A C 1
ATOM 1444 O O . LEU A 1 185 ? 15.789 4.594 -11.812 1.00 83.50 185 LEU A O 1
ATOM 1448 N N . SER A 1 186 ? 17.613 3.462 -12.521 1.00 82.50 186 SER A N 1
ATOM 1449 C CA . SER A 1 186 ? 17.437 2.294 -11.648 1.00 82.50 186 SER A CA 1
ATOM 1450 C C . SER A 1 186 ? 17.435 2.712 -10.177 1.00 82.50 186 SER A C 1
ATOM 1452 O O . SER A 1 186 ? 16.481 2.437 -9.451 1.00 82.50 186 SER A O 1
ATOM 1454 N N . ARG A 1 187 ? 18.423 3.517 -9.758 1.00 84.44 187 ARG A N 1
ATOM 1455 C CA . ARG A 1 187 ? 18.522 4.015 -8.377 1.00 84.44 187 ARG A CA 1
ATOM 1456 C C . ARG A 1 187 ? 17.298 4.826 -7.943 1.00 84.44 187 ARG A C 1
ATOM 1458 O O . ARG A 1 187 ? 16.751 4.576 -6.870 1.00 84.44 187 ARG A O 1
ATOM 1465 N N . THR A 1 188 ? 16.859 5.785 -8.763 1.00 86.06 188 THR A N 1
ATOM 1466 C CA . THR A 1 188 ? 15.662 6.589 -8.462 1.00 86.06 188 THR A CA 1
ATOM 1467 C C . THR A 1 188 ? 14.416 5.708 -8.396 1.00 86.06 188 THR A C 1
ATOM 1469 O O . THR A 1 188 ? 13.609 5.865 -7.482 1.00 86.06 188 THR A O 1
ATOM 1472 N N . THR A 1 189 ? 14.278 4.742 -9.305 1.00 88.06 189 THR A N 1
ATOM 1473 C CA . THR A 1 189 ? 13.148 3.802 -9.330 1.00 88.06 189 THR A CA 1
ATOM 1474 C C . THR A 1 189 ? 13.113 2.939 -8.074 1.00 88.06 189 THR A C 1
ATOM 1476 O O . THR A 1 189 ? 12.100 2.903 -7.382 1.00 88.06 189 THR A O 1
ATOM 1479 N N . MET A 1 190 ? 14.229 2.306 -7.722 1.00 88.44 190 MET A N 1
ATOM 1480 C CA . MET A 1 190 ? 14.336 1.455 -6.538 1.00 88.44 190 MET A CA 1
ATOM 1481 C C . MET A 1 190 ? 14.038 2.214 -5.249 1.00 88.44 190 MET A C 1
ATOM 1483 O O . MET A 1 190 ? 13.284 1.731 -4.407 1.00 88.44 190 MET A O 1
ATOM 1487 N N . PHE A 1 191 ? 14.572 3.430 -5.105 1.00 89.38 191 PHE A N 1
ATOM 1488 C CA . PHE A 1 191 ? 14.273 4.259 -3.941 1.00 89.38 191 PHE A CA 1
ATOM 1489 C C . PHE A 1 191 ? 12.790 4.655 -3.884 1.00 89.38 191 PHE A C 1
ATOM 1491 O O . PHE A 1 191 ? 12.183 4.649 -2.815 1.00 89.38 191 PHE A O 1
ATOM 1498 N N . THR A 1 192 ? 12.180 4.924 -5.042 1.00 91.19 192 THR A N 1
ATOM 1499 C CA . THR A 1 192 ? 10.741 5.206 -5.156 1.00 91.19 192 THR A CA 1
ATOM 1500 C C . THR A 1 192 ? 9.909 3.998 -4.710 1.00 91.19 192 THR A C 1
ATOM 1502 O O . THR A 1 192 ? 9.029 4.153 -3.868 1.00 91.19 192 THR A O 1
ATOM 1505 N N . PHE A 1 193 ? 10.211 2.787 -5.194 1.00 92.31 193 PHE A N 1
ATOM 1506 C CA . PHE A 1 193 ? 9.523 1.555 -4.776 1.00 92.31 193 PHE A CA 1
ATOM 1507 C C . PHE A 1 193 ? 9.721 1.241 -3.289 1.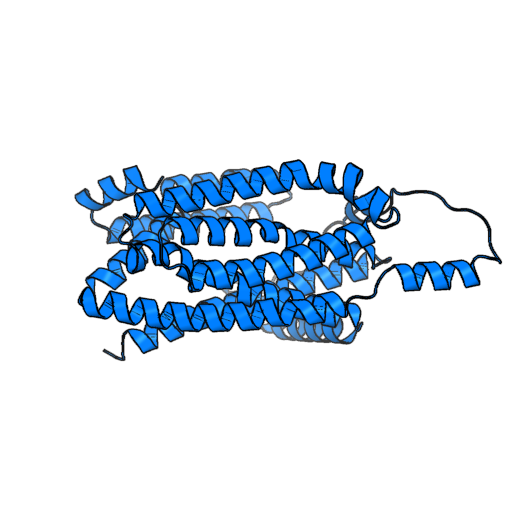00 92.31 193 PHE A C 1
ATOM 1509 O O . PHE A 1 193 ? 8.771 0.835 -2.616 1.00 92.31 193 PHE A O 1
ATOM 1516 N N . PHE A 1 194 ? 10.917 1.482 -2.751 1.00 92.12 194 PHE A N 1
ATOM 1517 C CA . PHE A 1 194 ? 11.195 1.334 -1.324 1.00 92.12 194 PHE A CA 1
ATOM 1518 C C . PHE A 1 194 ? 10.303 2.252 -0.475 1.00 92.12 194 PHE A C 1
ATOM 1520 O O . PHE A 1 194 ? 9.598 1.781 0.421 1.00 92.12 194 PHE A O 1
ATOM 1527 N N . LEU A 1 195 ? 10.280 3.554 -0.785 1.00 92.06 195 LEU A N 1
ATOM 1528 C CA . LEU A 1 195 ? 9.445 4.528 -0.078 1.00 92.06 195 LEU A CA 1
ATOM 1529 C C . LEU A 1 195 ? 7.953 4.215 -0.209 1.00 92.06 195 LEU A C 1
ATOM 1531 O O . LEU A 1 195 ? 7.226 4.274 0.785 1.00 92.06 195 LEU A O 1
ATOM 1535 N N . LEU A 1 196 ? 7.507 3.840 -1.409 1.00 91.31 196 LEU A N 1
ATOM 1536 C CA . LEU A 1 196 ? 6.131 3.420 -1.657 1.00 91.31 196 LEU A CA 1
ATOM 1537 C C . LEU A 1 196 ? 5.744 2.221 -0.804 1.00 91.31 196 LEU A C 1
ATOM 1539 O O . LEU A 1 196 ? 4.667 2.219 -0.213 1.00 91.31 196 LEU A O 1
ATOM 1543 N N . THR A 1 197 ? 6.626 1.229 -0.702 1.00 90.44 197 THR A N 1
ATOM 1544 C CA . THR A 1 197 ? 6.353 0.022 0.078 1.00 90.44 197 THR A CA 1
ATOM 1545 C C . THR A 1 197 ? 6.283 0.335 1.565 1.00 90.44 197 THR A C 1
ATOM 1547 O O . THR A 1 197 ? 5.317 -0.051 2.225 1.00 90.44 197 THR A O 1
ATOM 1550 N N . CYS A 1 198 ? 7.244 1.094 2.095 1.00 88.56 198 CYS A N 1
ATOM 1551 C CA . CYS A 1 198 ? 7.217 1.549 3.485 1.00 88.56 198 CYS A CA 1
ATOM 1552 C C . CYS A 1 198 ? 5.933 2.336 3.797 1.00 88.56 198 CYS A C 1
ATOM 1554 O O . CYS A 1 198 ? 5.260 2.055 4.788 1.00 88.56 198 CYS A O 1
ATOM 1556 N N . GLY A 1 199 ? 5.552 3.269 2.919 1.00 86.75 199 GLY A N 1
ATOM 1557 C CA . GLY A 1 199 ? 4.356 4.091 3.085 1.00 86.75 199 GLY A CA 1
ATOM 1558 C C . GLY A 1 199 ? 3.047 3.310 2.969 1.00 86.75 199 GLY A C 1
ATOM 1559 O O . GLY A 1 199 ? 2.127 3.539 3.750 1.00 86.75 199 GLY A O 1
ATOM 1560 N N . ALA A 1 200 ? 2.953 2.356 2.041 1.00 83.56 200 ALA A N 1
ATOM 1561 C CA . ALA A 1 200 ? 1.747 1.554 1.827 1.00 83.56 200 ALA A CA 1
ATOM 1562 C C . ALA A 1 200 ? 1.464 0.575 2.981 1.00 83.56 200 ALA A C 1
ATOM 1564 O O . ALA A 1 200 ? 0.299 0.271 3.263 1.00 83.56 200 ALA A O 1
ATOM 1565 N N . ASN A 1 201 ? 2.504 0.119 3.688 1.00 80.81 201 ASN A N 1
ATOM 1566 C CA . ASN A 1 201 ? 2.364 -0.792 4.828 1.00 80.81 201 ASN A CA 1
ATOM 1567 C C . ASN A 1 201 ? 1.624 -0.175 6.028 1.00 80.81 201 ASN A C 1
ATOM 1569 O O . ASN A 1 201 ? 1.136 -0.916 6.883 1.00 80.81 201 ASN A O 1
ATOM 1573 N N . ILE A 1 202 ? 1.420 1.149 6.055 1.00 79.00 202 ILE A N 1
ATOM 1574 C CA . ILE A 1 202 ? 0.567 1.801 7.059 1.00 79.00 202 ILE A CA 1
ATOM 1575 C C . ILE A 1 202 ? -0.846 1.205 7.137 1.00 79.00 202 ILE A C 1
ATOM 1577 O O . ILE A 1 202 ? -1.497 1.244 8.184 1.00 79.00 202 ILE A O 1
ATOM 1581 N N . ARG A 1 203 ? -1.327 0.611 6.040 1.00 77.94 203 ARG A N 1
ATOM 1582 C CA . ARG A 1 203 ? -2.665 0.023 5.949 1.00 77.94 203 ARG A CA 1
ATOM 1583 C C . ARG A 1 203 ? -2.968 -0.956 7.083 1.00 77.94 203 ARG A C 1
ATOM 1585 O O . ARG A 1 203 ? -4.111 -1.004 7.528 1.00 77.94 203 ARG A O 1
ATOM 1592 N N . VAL A 1 204 ? -1.964 -1.695 7.563 1.00 75.88 204 VAL A N 1
ATOM 1593 C CA . VAL A 1 204 ? -2.112 -2.642 8.683 1.00 75.88 204 VAL A CA 1
ATOM 1594 C C . VAL A 1 204 ? -2.743 -1.956 9.893 1.00 75.88 204 VAL A C 1
ATOM 1596 O O . VAL A 1 204 ? -3.632 -2.509 10.536 1.00 75.88 204 VAL A O 1
ATOM 1599 N N . VAL A 1 205 ? -2.344 -0.713 10.145 1.00 72.69 205 VAL A N 1
ATOM 1600 C CA . VAL A 1 205 ? -2.884 0.097 11.227 1.00 72.69 205 VAL A CA 1
ATOM 1601 C C . VAL A 1 205 ? -4.278 0.584 10.877 1.00 72.69 205 VAL A C 1
ATOM 1603 O O . VAL A 1 205 ? -5.221 0.316 11.612 1.00 72.69 205 VAL A O 1
ATOM 1606 N N . PHE A 1 206 ? -4.453 1.234 9.727 1.00 74.81 206 PHE A N 1
ATOM 1607 C CA . PHE A 1 206 ? -5.723 1.884 9.399 1.00 74.81 206 PHE A CA 1
ATOM 1608 C C . PHE A 1 206 ? -6.929 0.960 9.313 1.00 74.81 206 PHE A C 1
ATOM 1610 O O . PHE A 1 206 ? -8.043 1.450 9.478 1.00 74.81 206 PHE A O 1
ATOM 1617 N N . VAL A 1 207 ? -6.737 -0.348 9.121 1.00 76.75 207 VAL A N 1
ATOM 1618 C CA . VAL A 1 207 ? -7.844 -1.309 9.178 1.00 76.75 207 VAL A CA 1
ATOM 1619 C C . VAL A 1 207 ? -8.589 -1.222 10.514 1.00 76.75 207 VAL A C 1
ATOM 1621 O O . VAL A 1 207 ? -9.811 -1.220 10.512 1.00 76.75 207 VAL A O 1
ATOM 1624 N N . GLN A 1 208 ? -7.903 -1.099 11.653 1.00 77.19 208 GLN A N 1
ATOM 1625 C CA . GLN A 1 208 ? -8.574 -1.079 12.966 1.00 77.19 208 GLN A CA 1
ATOM 1626 C C . GLN A 1 208 ? -8.910 0.333 13.467 1.00 77.19 208 GLN A C 1
ATOM 1628 O O . GLN A 1 208 ? -9.694 0.494 14.407 1.00 77.19 208 GLN A O 1
ATOM 1633 N N . TRP A 1 209 ? -8.378 1.364 12.808 1.00 80.50 209 TRP A N 1
ATOM 1634 C CA . TRP A 1 209 ? -8.551 2.760 13.199 1.00 80.50 209 TRP A CA 1
ATOM 1635 C C . TRP A 1 209 ? -10.014 3.183 13.366 1.00 80.50 209 TRP A C 1
ATOM 1637 O O . TRP A 1 209 ? -10.341 3.788 14.389 1.00 80.50 209 TRP A O 1
ATOM 1647 N N . PRO A 1 210 ? -10.941 2.830 12.460 1.00 85.50 210 PRO A N 1
ATOM 1648 C CA . PRO A 1 210 ? -12.326 3.247 12.615 1.00 85.50 210 PRO A CA 1
ATOM 1649 C C . PRO A 1 210 ? -13.049 2.629 13.808 1.00 85.50 210 PRO A C 1
ATOM 1651 O O . PRO A 1 210 ? -13.978 3.237 14.342 1.00 85.50 210 PRO A O 1
ATOM 1654 N N . SER A 1 211 ? -12.636 1.430 14.227 1.00 84.38 211 SER A N 1
ATOM 1655 C CA . SER A 1 211 ? -13.208 0.773 15.400 1.00 84.38 211 SER A CA 1
ATOM 1656 C C . SER A 1 211 ? -12.824 1.529 16.671 1.00 84.38 211 SER A C 1
ATOM 1658 O O . SER A 1 211 ? -13.686 1.846 17.486 1.00 84.38 211 SER A O 1
ATOM 1660 N N . VAL A 1 212 ? -11.553 1.927 16.783 1.00 80.12 212 VAL A N 1
ATOM 1661 C CA . VAL A 1 212 ? -11.025 2.653 17.950 1.00 80.12 212 VAL A CA 1
ATOM 1662 C C . VAL A 1 212 ? -11.444 4.130 17.969 1.00 80.12 212 VAL A C 1
ATOM 1664 O O . VAL A 1 212 ? -11.635 4.709 19.039 1.00 80.12 212 VAL A O 1
ATOM 1667 N N . THR A 1 213 ? -11.594 4.759 16.802 1.00 83.44 213 THR A N 1
ATOM 1668 C CA . THR A 1 213 ? -11.888 6.199 16.700 1.00 83.44 213 THR A CA 1
ATOM 1669 C C . THR A 1 213 ? -13.385 6.500 16.645 1.00 83.44 213 THR A C 1
ATOM 1671 O O . THR A 1 213 ? -13.828 7.445 17.294 1.00 83.44 213 THR A O 1
ATOM 1674 N N . TYR A 1 214 ? -14.174 5.708 15.910 1.00 85.38 214 TYR A N 1
ATOM 1675 C CA . TYR A 1 214 ? -15.607 5.969 15.685 1.00 85.38 214 TYR A CA 1
ATOM 1676 C C . TYR A 1 214 ? -16.538 4.903 16.279 1.00 85.38 214 TYR A C 1
ATOM 1678 O O . TYR A 1 214 ? -17.754 4.970 16.063 1.00 85.38 214 TYR A O 1
ATOM 1686 N N . GLY A 1 215 ? -15.986 3.903 16.975 1.00 84.50 215 GLY A N 1
ATOM 1687 C CA . GLY A 1 215 ? -16.756 2.823 17.590 1.00 84.50 215 GLY A CA 1
ATOM 1688 C C . GLY A 1 215 ? -17.416 1.880 16.583 1.00 84.50 215 GLY A C 1
ATOM 1689 O O . GLY A 1 215 ? -18.437 1.277 16.906 1.00 84.50 215 GLY A O 1
ATOM 1690 N N . TRP A 1 216 ? -16.900 1.776 15.351 1.00 86.62 216 TRP A N 1
ATOM 1691 C CA . TRP A 1 216 ? -17.427 0.797 14.397 1.00 86.62 216 TRP A CA 1
ATOM 1692 C C . TRP A 1 216 ? -17.185 -0.627 14.877 1.00 86.62 216 TRP A C 1
ATOM 1694 O O . TRP A 1 216 ? -16.103 -0.968 15.368 1.00 86.62 216 TRP A O 1
ATOM 1704 N N . ILE A 1 217 ? -18.188 -1.480 14.681 1.00 84.75 217 ILE A N 1
ATOM 1705 C CA . ILE A 1 217 ? -18.019 -2.908 14.933 1.00 84.75 217 ILE A CA 1
ATOM 1706 C C . ILE A 1 217 ? -17.103 -3.504 13.860 1.00 84.75 217 ILE A C 1
ATOM 1708 O O . ILE A 1 217 ? -17.102 -3.075 12.706 1.00 84.75 217 ILE A O 1
ATOM 1712 N N . LEU A 1 218 ? -16.355 -4.553 14.209 1.00 78.56 218 LEU A N 1
ATOM 1713 C CA . LEU A 1 218 ? -15.428 -5.220 13.282 1.00 78.56 218 LEU A CA 1
ATOM 1714 C C . LEU A 1 218 ? -16.093 -5.632 11.954 1.00 78.56 218 LEU A C 1
ATOM 1716 O O . LEU A 1 218 ? -15.451 -5.620 10.909 1.00 78.56 218 LEU A O 1
ATOM 1720 N N . ALA A 1 219 ? -17.385 -5.973 11.968 1.00 77.19 219 ALA A N 1
ATOM 1721 C CA . ALA A 1 219 ? -18.123 -6.311 10.751 1.00 77.19 219 ALA A CA 1
ATOM 1722 C C . ALA A 1 219 ? -18.265 -5.121 9.779 1.00 77.19 219 ALA A C 1
ATOM 1724 O O . ALA A 1 219 ? -18.126 -5.313 8.573 1.00 77.19 219 ALA A O 1
ATOM 1725 N N . GLU A 1 220 ? -18.498 -3.909 10.290 1.00 84.06 220 GLU A N 1
ATOM 1726 C CA . GLU A 1 220 ? -18.600 -2.680 9.485 1.00 84.06 220 GLU A CA 1
ATOM 1727 C C . GLU A 1 220 ? -17.238 -2.292 8.907 1.00 84.06 220 GLU A C 1
ATOM 1729 O O . GLU A 1 220 ? -17.131 -1.948 7.733 1.00 84.06 220 GLU A O 1
ATOM 1734 N N . VAL A 1 221 ? -16.175 -2.438 9.700 1.00 84.69 221 VAL A N 1
ATOM 1735 C CA . VAL A 1 221 ? -14.793 -2.244 9.240 1.00 84.69 221 VAL A CA 1
ATOM 1736 C C . VAL A 1 221 ? -14.474 -3.159 8.053 1.00 84.69 221 VAL A C 1
ATOM 1738 O O . VAL A 1 221 ? -13.963 -2.710 7.028 1.00 84.69 221 VAL A O 1
ATOM 1741 N N . HIS A 1 222 ? -14.836 -4.441 8.136 1.00 82.69 222 HIS A N 1
ATOM 1742 C CA . HIS A 1 222 ? -14.632 -5.384 7.029 1.00 82.69 222 HIS A CA 1
ATOM 1743 C C . HIS A 1 222 ? -15.510 -5.079 5.806 1.00 82.69 222 HIS A C 1
ATOM 1745 O O . HIS A 1 222 ? -15.107 -5.357 4.671 1.00 82.69 222 HIS A O 1
ATOM 1751 N N . ALA A 1 223 ? -16.684 -4.474 6.001 1.00 85.62 223 ALA A N 1
ATOM 1752 C CA . ALA A 1 223 ? -17.494 -3.974 4.892 1.00 85.62 223 ALA A CA 1
ATOM 1753 C C . ALA A 1 223 ? -16.777 -2.839 4.138 1.00 85.62 223 ALA A C 1
ATOM 1755 O O . ALA A 1 223 ? -16.853 -2.780 2.912 1.00 85.62 223 ALA A O 1
ATOM 1756 N N . ILE A 1 224 ? -16.003 -2.002 4.832 1.00 88.38 224 ILE A N 1
ATOM 1757 C CA . ILE A 1 224 ? -15.215 -0.927 4.207 1.00 88.38 224 ILE A CA 1
ATOM 1758 C C . ILE A 1 224 ? -14.053 -1.478 3.397 1.00 88.38 224 ILE A C 1
ATOM 1760 O O . ILE A 1 224 ? -13.829 -1.029 2.279 1.00 88.38 224 ILE A O 1
ATOM 1764 N N . ILE A 1 225 ? -13.366 -2.506 3.892 1.00 84.56 225 ILE A N 1
ATOM 1765 C CA . ILE A 1 225 ? -12.336 -3.199 3.102 1.00 84.56 225 ILE A CA 1
ATOM 1766 C C . ILE A 1 225 ? -12.949 -3.780 1.818 1.00 84.56 225 ILE A C 1
ATOM 1768 O O . ILE A 1 225 ? -12.343 -3.729 0.748 1.00 84.56 225 ILE A O 1
ATOM 1772 N N . SER A 1 226 ? -14.174 -4.303 1.906 1.00 88.00 226 SER A N 1
ATOM 1773 C CA . SER A 1 226 ? -14.902 -4.802 0.734 1.00 88.00 226 SER A CA 1
ATOM 1774 C C . SER A 1 226 ? -15.254 -3.663 -0.233 1.00 88.00 226 SER A C 1
ATOM 1776 O O . SER A 1 226 ? -15.077 -3.803 -1.441 1.00 88.00 226 SER A O 1
ATOM 1778 N N . TYR A 1 227 ? -15.678 -2.510 0.287 1.00 91.56 227 TYR A N 1
ATOM 1779 C CA . TYR A 1 227 ? -15.903 -1.289 -0.492 1.00 91.56 227 TYR A CA 1
ATOM 1780 C C . TYR A 1 227 ? -14.628 -0.800 -1.200 1.00 91.56 227 TYR A C 1
ATOM 1782 O O . TYR A 1 227 ? -14.666 -0.500 -2.395 1.00 91.56 227 TYR A O 1
ATOM 1790 N N . GLU A 1 228 ? -13.481 -0.789 -0.515 1.00 90.19 228 GLU A N 1
ATOM 1791 C CA . GLU A 1 228 ? -12.185 -0.454 -1.115 1.00 90.19 228 GLU A CA 1
ATOM 1792 C C . GLU A 1 228 ? -11.860 -1.355 -2.308 1.00 90.19 228 GLU A C 1
ATOM 1794 O O . GLU A 1 228 ? -11.394 -0.870 -3.344 1.00 90.19 228 GLU A O 1
ATOM 1799 N N . ALA A 1 229 ? -12.105 -2.662 -2.175 1.00 89.50 229 ALA A N 1
ATOM 1800 C CA . ALA A 1 229 ? -11.876 -3.623 -3.248 1.00 89.50 229 ALA A CA 1
ATOM 1801 C C . ALA A 1 229 ? -12.744 -3.300 -4.472 1.00 89.50 229 ALA A C 1
ATOM 1803 O O . ALA A 1 229 ? -12.216 -3.236 -5.580 1.00 89.50 229 ALA A O 1
ATOM 1804 N N . VAL A 1 230 ? -14.029 -2.987 -4.270 1.00 93.38 230 VAL A N 1
ATOM 1805 C CA . VAL A 1 230 ? -14.944 -2.593 -5.355 1.00 93.38 230 VAL A CA 1
ATOM 1806 C C . VAL A 1 230 ? -14.446 -1.345 -6.087 1.00 93.38 230 VAL A C 1
ATOM 1808 O O . VAL A 1 230 ? -14.358 -1.366 -7.315 1.00 93.38 230 VAL A O 1
ATOM 1811 N N . ILE A 1 231 ? -14.057 -0.284 -5.365 1.00 94.19 231 ILE A N 1
ATOM 1812 C CA . ILE A 1 231 ? -13.496 0.932 -5.989 1.00 94.19 231 ILE A CA 1
ATOM 1813 C C . ILE A 1 231 ? -12.276 0.586 -6.842 1.00 94.19 231 ILE A C 1
ATOM 1815 O O . ILE A 1 231 ? -12.113 1.093 -7.946 1.00 94.19 231 ILE A O 1
ATOM 1819 N N . SER A 1 232 ? -11.424 -0.294 -6.331 1.00 91.81 232 SER A N 1
ATOM 1820 C CA . SER A 1 232 ? -10.168 -0.663 -6.983 1.00 91.81 232 SER A CA 1
ATOM 1821 C C . SER A 1 232 ? -10.404 -1.482 -8.240 1.00 91.81 232 SER A C 1
ATOM 1823 O O . SER A 1 232 ? -9.766 -1.233 -9.258 1.00 91.81 232 SER A O 1
ATOM 1825 N N . SER A 1 233 ? -11.358 -2.412 -8.202 1.00 92.19 233 SER A N 1
ATOM 1826 C CA . SER A 1 233 ? -11.792 -3.154 -9.383 1.00 92.19 233 SER A CA 1
ATOM 1827 C C . SER A 1 233 ? -12.360 -2.214 -10.445 1.00 92.19 233 SER A C 1
ATOM 1829 O O . SER A 1 233 ? -11.978 -2.316 -11.607 1.00 92.19 233 SER A O 1
ATOM 1831 N N . ILE A 1 234 ? -13.208 -1.254 -10.061 1.00 93.75 234 ILE A N 1
ATOM 1832 C CA . ILE A 1 234 ? -13.733 -0.243 -10.993 1.00 93.75 234 ILE A CA 1
ATOM 1833 C C . ILE A 1 234 ? -12.588 0.592 -11.579 1.00 93.75 234 ILE A C 1
ATOM 1835 O O . ILE A 1 234 ? -12.547 0.814 -12.790 1.00 93.75 234 ILE A O 1
ATOM 1839 N N . LEU A 1 235 ? -11.639 1.027 -10.747 1.00 91.44 235 LEU A N 1
ATOM 1840 C CA . LEU A 1 235 ? -10.477 1.795 -11.186 1.00 91.44 235 LEU A CA 1
ATOM 1841 C C . LEU A 1 235 ? -9.664 1.008 -12.220 1.00 91.44 235 LEU A C 1
ATOM 1843 O O . LEU A 1 235 ? -9.424 1.521 -13.306 1.00 91.44 235 LEU A O 1
ATOM 1847 N N . PHE A 1 236 ? -9.313 -0.250 -11.945 1.00 89.38 236 PHE A N 1
ATOM 1848 C CA . PHE A 1 236 ? -8.554 -1.080 -12.885 1.00 89.38 236 PHE A CA 1
ATOM 1849 C C . PHE A 1 236 ? -9.317 -1.395 -14.177 1.00 89.38 236 PHE A C 1
ATOM 1851 O O . PHE A 1 236 ? -8.708 -1.424 -15.242 1.00 89.38 236 PHE A O 1
ATOM 1858 N N . LEU A 1 237 ? -10.639 -1.582 -14.121 1.00 92.31 237 LEU A N 1
ATOM 1859 C CA . LEU A 1 237 ? -11.459 -1.813 -15.318 1.00 92.31 237 LEU A CA 1
ATOM 1860 C C . LEU A 1 237 ? -11.591 -0.556 -16.190 1.00 92.31 237 LEU A C 1
ATOM 1862 O O . LEU A 1 237 ? -11.649 -0.643 -17.416 1.00 92.31 237 LEU A O 1
ATOM 1866 N N . THR A 1 238 ? -11.636 0.623 -15.570 1.00 91.12 238 THR A N 1
ATOM 1867 C CA . THR A 1 238 ? -11.804 1.898 -16.281 1.00 91.12 238 THR A CA 1
ATOM 1868 C C . THR A 1 238 ? -10.477 2.497 -16.741 1.00 91.12 238 THR A C 1
ATOM 1870 O O . THR A 1 238 ? -10.449 3.158 -17.785 1.00 91.12 238 THR A O 1
ATOM 1873 N N . LEU A 1 239 ? -9.369 2.230 -16.042 1.00 88.62 239 LEU A N 1
ATOM 1874 C CA . LEU A 1 239 ? -8.055 2.821 -16.310 1.00 88.62 239 LEU A CA 1
ATOM 1875 C C . LEU A 1 239 ? -7.582 2.644 -17.767 1.00 88.62 239 LEU A C 1
ATOM 1877 O O . LEU A 1 239 ? -7.167 3.647 -18.346 1.00 88.62 239 LEU A O 1
ATOM 1881 N N . PRO A 1 240 ? -7.707 1.473 -18.429 1.00 87.44 240 PRO A N 1
ATOM 1882 C CA . PRO A 1 240 ? -7.326 1.325 -19.836 1.00 87.44 240 PRO A CA 1
ATOM 1883 C C . PRO A 1 240 ? -8.150 2.216 -20.774 1.00 87.44 240 PRO A C 1
ATOM 1885 O O . PRO A 1 240 ? -7.613 2.832 -21.697 1.00 87.44 240 PRO A O 1
ATOM 1888 N N . THR A 1 241 ? -9.459 2.338 -20.520 1.00 89.06 241 THR A N 1
ATOM 1889 C CA . THR A 1 241 ? -10.346 3.181 -21.336 1.00 89.06 241 THR A CA 1
ATOM 1890 C C . THR A 1 241 ? -10.032 4.663 -21.157 1.00 89.06 241 THR A C 1
ATOM 1892 O O . THR A 1 241 ? -9.970 5.398 -22.142 1.00 89.06 241 THR A O 1
ATOM 1895 N N . ILE A 1 242 ? -9.770 5.086 -19.919 1.00 88.31 242 ILE A N 1
ATOM 1896 C CA . ILE A 1 242 ? -9.383 6.454 -19.565 1.00 88.31 242 ILE A CA 1
ATOM 1897 C C . ILE A 1 242 ? -8.014 6.776 -20.179 1.00 88.31 242 ILE A C 1
ATOM 1899 O O . ILE A 1 242 ? -7.862 7.799 -20.851 1.00 88.31 242 ILE A O 1
ATOM 1903 N N . SER A 1 243 ? -7.052 5.863 -20.032 1.00 86.81 243 SER A N 1
ATOM 1904 C CA . SER A 1 243 ? -5.711 5.949 -20.609 1.00 86.81 243 SER A CA 1
ATOM 1905 C C . SER A 1 243 ? -5.768 6.157 -22.126 1.00 86.81 243 SER A C 1
ATOM 1907 O O . SER A 1 243 ? -5.257 7.159 -22.627 1.00 86.81 243 SER A O 1
ATOM 1909 N N . HIS A 1 244 ? -6.480 5.295 -22.862 1.00 85.19 244 HIS A N 1
ATOM 1910 C CA . HIS A 1 244 ? -6.513 5.354 -24.326 1.00 85.19 244 HIS A CA 1
ATOM 1911 C C . HIS A 1 244 ? -7.396 6.480 -24.887 1.00 85.19 244 HIS A C 1
ATOM 1913 O O . HIS A 1 244 ? -7.019 7.116 -25.872 1.00 85.19 244 HIS A O 1
ATOM 1919 N N . LYS A 1 245 ? -8.581 6.725 -24.308 1.00 86.06 245 LYS A N 1
ATOM 1920 C CA . LYS A 1 245 ? -9.554 7.686 -24.865 1.00 86.06 245 LYS A CA 1
ATOM 1921 C C . LYS A 1 245 ? -9.341 9.122 -24.391 1.00 86.06 245 LYS A C 1
ATOM 1923 O O . LYS A 1 245 ? -9.716 10.037 -25.116 1.00 86.06 245 LYS A O 1
ATOM 1928 N N . ILE A 1 246 ? -8.786 9.334 -23.195 1.00 86.88 246 ILE A N 1
ATOM 1929 C CA . ILE A 1 246 ? -8.704 10.666 -22.571 1.00 86.88 246 ILE A CA 1
ATOM 1930 C C . ILE A 1 246 ? -7.252 11.119 -22.424 1.00 86.88 246 ILE A C 1
ATOM 1932 O O . ILE A 1 246 ? -6.907 12.211 -22.874 1.00 86.88 246 ILE A O 1
ATOM 1936 N N . LEU A 1 247 ? -6.397 10.307 -21.795 1.00 85.75 247 LEU A N 1
ATOM 1937 C CA . LEU A 1 247 ? -5.039 10.735 -21.440 1.00 85.75 247 LEU A CA 1
ATOM 1938 C C . LEU A 1 247 ? -4.109 10.718 -22.655 1.00 85.75 247 LEU A C 1
ATOM 1940 O O . LEU A 1 247 ? -3.454 11.719 -22.931 1.00 85.75 247 LEU A O 1
ATOM 1944 N N . LYS A 1 248 ? -4.100 9.632 -23.430 1.00 84.81 248 LYS A N 1
ATOM 1945 C CA . LYS A 1 248 ? -3.257 9.488 -24.625 1.00 84.81 248 LYS A CA 1
ATOM 1946 C C . LYS A 1 248 ? -3.403 10.656 -25.622 1.00 84.81 248 LYS A C 1
ATOM 1948 O O . LYS A 1 248 ? -2.373 11.236 -25.969 1.00 84.81 248 LYS A O 1
ATOM 1953 N N . PRO A 1 249 ? -4.616 11.085 -26.033 1.00 83.62 249 PRO A N 1
ATOM 1954 C CA . PRO A 1 249 ? -4.762 12.233 -26.934 1.00 83.62 249 PRO A CA 1
ATOM 1955 C C . PRO A 1 249 ? -4.395 13.580 -26.292 1.00 83.62 249 PRO A C 1
ATOM 1957 O O . PRO A 1 249 ? -4.012 14.500 -27.008 1.00 83.62 249 PRO A O 1
ATOM 1960 N N . ARG A 1 250 ? -4.482 13.719 -24.962 1.00 82.56 250 ARG A N 1
ATOM 1961 C CA . ARG A 1 250 ? -4.146 14.973 -24.263 1.00 82.56 250 ARG A CA 1
ATOM 1962 C C . ARG A 1 250 ? -2.663 15.124 -23.933 1.00 82.56 250 ARG A C 1
ATOM 1964 O O . ARG A 1 250 ? -2.192 16.254 -23.833 1.00 82.56 250 ARG A O 1
ATOM 1971 N N . LEU A 1 251 ? -1.937 14.023 -23.736 1.00 79.56 251 LEU A N 1
ATOM 1972 C CA . LEU A 1 251 ? -0.547 14.059 -23.270 1.00 79.56 251 LEU A CA 1
ATOM 1973 C C . LEU A 1 251 ? 0.515 13.991 -24.376 1.00 79.56 251 LEU A C 1
ATOM 1975 O O . LEU A 1 251 ? 1.647 14.383 -24.106 1.00 79.56 251 LEU A O 1
ATOM 1979 N N . GLY A 1 252 ? 0.152 13.629 -25.612 1.00 67.12 252 GLY A N 1
ATOM 1980 C CA . GLY A 1 252 ? 1.100 13.554 -26.737 1.00 67.12 252 GLY A CA 1
ATOM 1981 C C . GLY A 1 252 ? 1.212 12.177 -27.394 1.00 67.12 252 GLY A C 1
ATOM 1982 O O . GLY A 1 252 ? 2.023 11.996 -28.296 1.00 67.12 252 GLY A O 1
ATOM 1983 N N . GLY A 1 253 ? 0.372 11.214 -26.996 1.00 71.88 253 GLY A N 1
ATOM 1984 C CA . GLY A 1 253 ? 0.198 9.939 -27.694 1.00 71.88 253 GLY A CA 1
ATOM 1985 C C . GLY A 1 253 ? 1.058 8.771 -27.199 1.00 71.88 253 GLY A C 1
ATOM 1986 O O . GLY A 1 253 ? 0.765 7.634 -27.576 1.00 71.88 253 GLY A O 1
ATOM 1987 N N . SER A 1 254 ? 2.064 8.997 -26.348 1.00 79.06 254 SER A N 1
ATOM 1988 C CA . SER A 1 254 ? 2.936 7.924 -25.841 1.00 79.06 254 SER A CA 1
ATOM 1989 C C . SER A 1 254 ? 2.360 7.226 -24.603 1.00 79.06 254 SER A C 1
ATOM 1991 O O . SER A 1 254 ? 1.846 7.876 -23.696 1.00 79.06 254 SER A O 1
ATOM 1993 N N . VAL A 1 255 ? 2.482 5.894 -24.541 1.00 79.50 255 VAL A N 1
ATOM 1994 C CA . VAL A 1 255 ? 2.042 5.075 -23.390 1.00 79.50 255 VAL A CA 1
ATOM 1995 C C . VAL A 1 255 ? 2.842 5.428 -22.130 1.00 79.50 255 VAL A C 1
ATOM 1997 O O . VAL A 1 255 ? 2.262 5.643 -21.073 1.00 79.50 255 VAL A O 1
ATOM 2000 N N . SER A 1 256 ? 4.156 5.622 -22.272 1.00 80.50 256 SER A N 1
ATOM 2001 C CA . SER A 1 256 ? 5.052 6.008 -21.173 1.00 80.50 256 SER A CA 1
ATOM 2002 C C . SER A 1 256 ? 4.674 7.367 -20.556 1.00 80.50 256 SER A C 1
ATOM 2004 O O . SER A 1 256 ? 4.738 7.549 -19.343 1.00 80.50 256 SER A O 1
ATOM 2006 N N . GLU A 1 257 ? 4.205 8.329 -21.360 1.00 82.31 257 GLU A N 1
ATOM 2007 C CA . GLU A 1 257 ? 3.761 9.632 -20.840 1.00 82.31 257 GLU A CA 1
ATOM 2008 C C . GLU A 1 257 ? 2.471 9.518 -20.021 1.00 82.31 257 GLU A C 1
ATOM 2010 O O . GLU A 1 257 ? 2.312 10.206 -19.007 1.00 82.31 257 GLU A O 1
ATOM 2015 N N . VAL A 1 258 ? 1.563 8.633 -20.440 1.00 86.69 258 VAL A N 1
ATOM 2016 C CA . VAL A 1 258 ? 0.337 8.348 -19.694 1.00 86.69 258 VAL A CA 1
ATOM 2017 C C . VAL A 1 258 ? 0.667 7.663 -18.371 1.00 86.69 258 VAL A C 1
ATOM 2019 O O . VAL A 1 258 ? 0.180 8.109 -17.332 1.00 86.69 258 VAL A O 1
ATOM 2022 N N . ASP A 1 259 ? 1.549 6.664 -18.378 1.00 88.62 259 ASP A N 1
ATOM 2023 C CA . ASP A 1 259 ? 1.950 5.940 -17.169 1.00 88.62 259 ASP A CA 1
ATOM 2024 C C . ASP A 1 259 ? 2.665 6.854 -16.159 1.00 88.62 259 ASP A C 1
ATOM 2026 O O . ASP A 1 259 ? 2.383 6.796 -14.959 1.00 88.62 259 ASP A O 1
ATOM 2030 N N . LEU A 1 260 ? 3.512 7.782 -16.625 1.00 87.50 260 LEU A N 1
ATOM 2031 C CA . LEU A 1 260 ? 4.148 8.787 -15.764 1.00 87.50 260 LEU A CA 1
ATOM 2032 C C . LEU A 1 260 ? 3.128 9.759 -15.154 1.00 87.50 260 LEU A C 1
ATOM 2034 O O . LEU A 1 260 ? 3.248 10.136 -13.985 1.00 87.50 260 LEU A O 1
ATOM 2038 N N . PHE A 1 261 ? 2.126 10.184 -15.928 1.00 89.00 261 PHE A N 1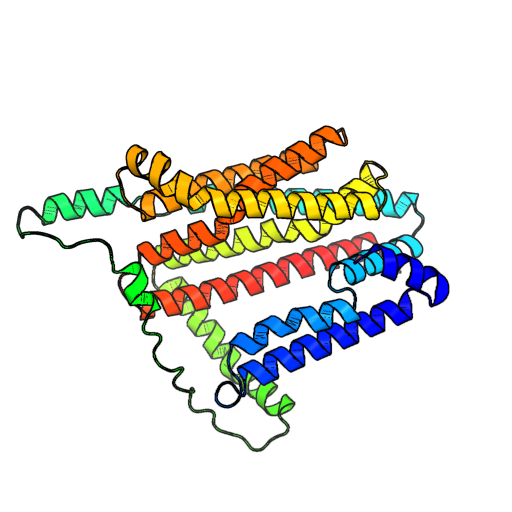
ATOM 2039 C CA . PHE A 1 261 ? 1.056 11.042 -15.419 1.00 89.00 261 PHE A CA 1
ATOM 2040 C C . PHE A 1 261 ? 0.205 10.316 -14.375 1.00 89.00 261 PHE A C 1
ATOM 2042 O O . PHE A 1 261 ? -0.030 10.863 -13.296 1.00 89.00 261 PHE A O 1
ATOM 2049 N N . VAL A 1 262 ? -0.203 9.076 -14.662 1.00 90.38 262 VAL A N 1
ATOM 2050 C CA . VAL A 1 262 ? -0.960 8.227 -13.731 1.00 90.38 262 VAL A CA 1
ATOM 2051 C C . VAL A 1 262 ? -0.154 7.989 -12.454 1.00 90.38 262 VAL A C 1
ATOM 2053 O O . VAL A 1 262 ? -0.711 8.112 -11.366 1.00 90.38 262 VAL A O 1
ATOM 2056 N N . THR A 1 263 ? 1.155 7.752 -12.562 1.00 90.31 263 THR A N 1
ATOM 2057 C CA . THR A 1 263 ? 2.075 7.627 -11.420 1.00 90.31 263 THR A CA 1
ATOM 2058 C C . THR A 1 263 ? 2.064 8.894 -10.560 1.00 90.31 263 THR A C 1
ATOM 2060 O O . THR A 1 263 ? 1.803 8.836 -9.360 1.00 90.31 263 THR A O 1
ATOM 2063 N N . LYS A 1 264 ? 2.277 10.075 -11.151 1.00 90.19 264 LYS A N 1
ATOM 2064 C CA . LYS A 1 264 ? 2.306 11.342 -10.396 1.00 90.19 264 LYS A CA 1
ATOM 2065 C C . LYS A 1 264 ? 0.966 11.657 -9.736 1.00 90.19 264 LYS A C 1
ATOM 2067 O O . LYS A 1 264 ? 0.933 12.025 -8.564 1.00 90.19 264 LYS A O 1
ATOM 2072 N N . PHE A 1 265 ? -0.131 11.478 -10.469 1.00 92.12 265 PHE A N 1
ATOM 2073 C CA . PHE A 1 265 ? -1.479 11.666 -9.939 1.00 92.12 265 PHE A CA 1
ATOM 2074 C C . PHE A 1 265 ? -1.752 10.719 -8.766 1.00 92.12 265 PHE A C 1
ATOM 2076 O O . PHE A 1 265 ? -2.215 11.156 -7.714 1.00 92.12 265 PHE A O 1
ATOM 2083 N N . SER A 1 266 ? -1.403 9.442 -8.919 1.00 93.50 266 SER A N 1
ATOM 2084 C CA . SER A 1 266 ? -1.624 8.423 -7.893 1.00 93.50 266 SER A CA 1
ATOM 2085 C C . SER A 1 266 ? -0.782 8.672 -6.639 1.00 93.50 266 SER A C 1
ATOM 2087 O O . SER A 1 266 ? -1.280 8.495 -5.529 1.00 93.50 266 SER A O 1
ATOM 2089 N N . ALA A 1 267 ? 0.459 9.152 -6.790 1.00 92.06 267 ALA A N 1
ATOM 2090 C CA . ALA A 1 267 ? 1.310 9.540 -5.664 1.00 92.06 267 ALA A CA 1
ATOM 2091 C C . ALA A 1 267 ? 0.692 10.690 -4.851 1.00 92.06 267 ALA A C 1
ATOM 2093 O O . ALA A 1 267 ? 0.627 10.618 -3.624 1.00 92.06 267 ALA A O 1
ATOM 2094 N N . VAL A 1 268 ? 0.167 11.717 -5.528 1.00 93.38 268 VAL A N 1
ATOM 2095 C CA . VAL A 1 268 ? -0.545 12.821 -4.865 1.00 93.38 268 VAL A CA 1
ATOM 2096 C C . VAL A 1 268 ? -1.824 12.319 -4.193 1.00 93.38 268 VAL A C 1
ATOM 2098 O O . VAL A 1 268 ? -2.070 12.659 -3.038 1.00 93.38 268 VAL A O 1
ATOM 2101 N N . ALA A 1 269 ? -2.610 11.476 -4.866 1.00 93.56 269 ALA A N 1
ATOM 2102 C CA . ALA A 1 269 ? -3.835 10.906 -4.305 1.00 93.56 269 ALA A CA 1
ATOM 2103 C C . ALA A 1 269 ? -3.570 10.092 -3.026 1.00 93.56 269 ALA A C 1
ATOM 2105 O O . ALA A 1 269 ? -4.319 10.218 -2.060 1.00 93.56 269 ALA A O 1
ATOM 2106 N N . HIS A 1 270 ? -2.475 9.328 -2.968 1.00 92.06 270 HIS A N 1
ATOM 2107 C CA . HIS A 1 270 ? -2.042 8.638 -1.749 1.00 92.06 270 HIS A CA 1
ATOM 2108 C C . HIS A 1 270 ? -1.694 9.613 -0.613 1.00 92.06 270 HIS A C 1
ATOM 2110 O O . HIS A 1 270 ? -2.164 9.437 0.510 1.00 92.06 270 HIS A O 1
ATOM 2116 N N . VAL A 1 271 ? -0.919 10.666 -0.888 1.00 92.38 271 VAL A N 1
ATOM 2117 C CA . VAL A 1 271 ? -0.550 11.666 0.133 1.00 92.38 271 VAL A CA 1
ATOM 2118 C C . VAL A 1 271 ? -1.770 12.437 0.637 1.00 92.38 271 VAL A C 1
ATOM 2120 O O . VAL A 1 271 ? -1.910 12.663 1.835 1.00 92.38 271 VAL A O 1
ATOM 2123 N N . VAL A 1 272 ? -2.693 12.816 -0.244 1.00 93.56 272 VAL A N 1
ATOM 2124 C CA . VAL A 1 272 ? -3.936 13.480 0.173 1.00 93.56 272 VAL A CA 1
ATOM 2125 C C . VAL A 1 272 ? -4.825 12.504 0.945 1.00 93.56 272 VAL A C 1
ATOM 2127 O O . VAL A 1 272 ? -5.345 12.851 2.002 1.00 93.56 272 VAL A O 1
ATOM 2130 N N . GLY A 1 273 ? -4.949 11.264 0.470 1.00 92.50 273 GLY A N 1
ATOM 2131 C CA . GLY A 1 273 ? -5.748 10.224 1.110 1.00 92.50 273 GLY A CA 1
ATOM 2132 C C . GLY A 1 273 ? -5.301 9.931 2.541 1.00 92.50 273 GLY A C 1
ATOM 2133 O O . GLY A 1 273 ? -6.143 9.867 3.433 1.00 92.50 273 GLY A O 1
ATOM 2134 N N . ILE A 1 274 ? -3.989 9.833 2.790 1.00 89.81 274 ILE A N 1
ATOM 2135 C CA . ILE A 1 274 ? -3.463 9.565 4.138 1.00 89.81 274 ILE A CA 1
ATOM 2136 C C . ILE A 1 274 ? -3.799 10.691 5.115 1.00 89.81 274 ILE A C 1
ATOM 2138 O O . ILE A 1 274 ? -4.197 10.427 6.248 1.00 89.81 274 ILE A O 1
ATOM 2142 N N . LEU A 1 275 ? -3.711 11.943 4.656 1.00 90.00 275 LEU A N 1
ATOM 2143 C CA . LEU A 1 275 ? -4.064 13.117 5.448 1.00 90.00 275 LEU A CA 1
ATOM 2144 C C . LEU A 1 275 ? -5.566 13.160 5.723 1.00 90.00 275 LEU A C 1
ATOM 2146 O O . LEU A 1 275 ? -5.971 13.389 6.861 1.00 90.00 275 LEU A O 1
ATOM 2150 N N . CYS A 1 276 ? -6.394 12.901 4.709 1.00 91.25 276 CYS A N 1
ATOM 2151 C CA . CYS A 1 276 ? -7.845 12.855 4.868 1.00 91.25 276 CYS A CA 1
ATOM 2152 C C . CYS A 1 276 ? -8.279 11.762 5.851 1.00 91.25 276 CYS A C 1
ATOM 2154 O O . CYS A 1 276 ? -9.166 12.007 6.662 1.00 91.25 276 CYS A O 1
ATOM 2156 N N . ILE A 1 277 ? -7.653 10.582 5.806 1.00 89.88 277 ILE A N 1
ATOM 2157 C CA . ILE A 1 277 ? -7.922 9.483 6.744 1.00 89.88 277 ILE A CA 1
ATOM 2158 C C . ILE A 1 277 ? -7.470 9.856 8.161 1.00 89.88 277 ILE A C 1
ATOM 2160 O O . ILE A 1 277 ? -8.241 9.697 9.108 1.00 89.88 277 ILE A O 1
ATOM 2164 N N . GLY A 1 278 ? -6.241 10.360 8.310 1.00 85.44 278 GLY A N 1
ATOM 2165 C CA . GLY A 1 278 ? -5.661 10.695 9.612 1.00 85.44 278 GLY A CA 1
ATOM 2166 C C . GLY A 1 278 ? -6.378 11.844 10.326 1.00 85.44 278 GLY A C 1
ATOM 2167 O O . GLY A 1 278 ? -6.506 11.821 11.547 1.00 85.44 278 GLY A O 1
ATOM 2168 N N . LEU A 1 279 ? -6.889 12.824 9.572 1.00 86.94 279 LEU A N 1
ATOM 2169 C CA . LEU A 1 279 ? -7.573 14.009 10.103 1.00 86.94 279 LEU A CA 1
ATOM 2170 C C . LEU A 1 279 ? -9.104 13.900 10.096 1.00 86.94 279 LEU A C 1
ATOM 2172 O O . LEU A 1 279 ? -9.772 14.880 10.416 1.00 86.94 279 LEU A O 1
ATOM 2176 N N . ALA A 1 280 ? -9.685 12.757 9.723 1.00 89.75 280 ALA A N 1
ATOM 2177 C CA . ALA A 1 280 ? -11.133 12.613 9.584 1.00 89.75 280 ALA A CA 1
ATOM 2178 C C . ALA A 1 280 ? -11.875 12.777 10.935 1.00 89.75 280 ALA A C 1
ATOM 2180 O O . ALA A 1 280 ? -11.757 11.906 11.803 1.00 89.75 280 ALA A O 1
ATOM 2181 N N . PRO A 1 281 ? -12.716 13.817 11.122 1.00 87.00 281 PRO A N 1
ATOM 2182 C CA . PRO A 1 281 ? -13.473 13.999 12.367 1.00 87.00 281 PRO A CA 1
ATOM 2183 C C . PRO A 1 281 ? -14.721 13.108 12.457 1.00 87.00 281 PRO A C 1
ATOM 2185 O O . PRO A 1 281 ? -15.226 12.846 13.545 1.00 87.00 281 PRO A O 1
ATOM 2188 N N . THR A 1 282 ? -15.247 12.644 11.321 1.00 91.12 282 THR A N 1
ATOM 2189 C CA . THR A 1 282 ? -16.502 11.882 11.239 1.00 91.12 282 THR A CA 1
ATOM 2190 C C . THR A 1 282 ? -16.351 10.602 10.417 1.00 91.12 282 THR A C 1
ATOM 2192 O O . THR A 1 282 ? -15.462 10.472 9.570 1.00 91.12 282 THR A O 1
ATOM 2195 N N . LYS A 1 283 ? -17.304 9.680 10.598 1.00 90.62 283 LYS A N 1
ATOM 2196 C CA . LYS A 1 283 ? -17.450 8.461 9.786 1.00 90.62 283 LYS A CA 1
ATOM 2197 C C . LYS A 1 283 ? -17.508 8.764 8.281 1.00 90.62 283 LYS A C 1
ATOM 2199 O O . LYS A 1 283 ? -16.859 8.086 7.492 1.00 90.62 283 LYS A O 1
ATOM 2204 N N . ALA A 1 284 ? -18.234 9.812 7.884 1.00 91.62 284 ALA A N 1
ATOM 2205 C CA . ALA A 1 284 ? -18.362 10.212 6.483 1.00 91.62 284 ALA A CA 1
ATOM 2206 C C . ALA A 1 284 ? -17.035 10.728 5.906 1.00 91.62 284 ALA A C 1
ATOM 2208 O O . ALA A 1 284 ? -16.619 10.289 4.836 1.00 91.62 284 ALA A O 1
ATOM 2209 N N . SER A 1 285 ? -16.325 11.598 6.636 1.00 91.31 285 SER A N 1
ATOM 2210 C CA . SER A 1 285 ? -15.005 12.082 6.207 1.00 91.31 285 SER A CA 1
ATOM 2211 C C . SER A 1 285 ? -13.969 10.962 6.098 1.00 91.31 285 SER A C 1
ATOM 2213 O O . SER A 1 285 ? -13.124 11.013 5.209 1.00 91.31 285 SER A O 1
ATOM 2215 N N . TYR A 1 286 ? -14.061 9.930 6.946 1.00 91.25 286 TYR A N 1
ATOM 2216 C CA . TYR A 1 286 ? -13.190 8.760 6.848 1.00 91.25 286 TYR A CA 1
ATOM 2217 C C . TYR A 1 286 ? -13.431 7.996 5.542 1.00 91.25 286 TYR A C 1
ATOM 2219 O O . TYR A 1 286 ? -12.475 7.689 4.836 1.00 91.25 286 TYR A O 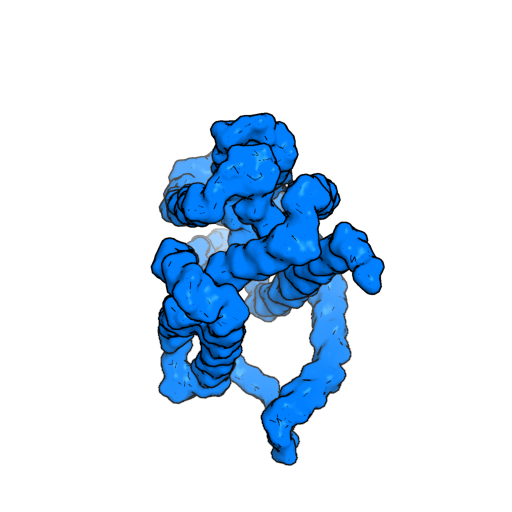1
ATOM 2227 N N . ILE A 1 287 ? -14.698 7.750 5.176 1.00 92.50 287 ILE A N 1
ATOM 2228 C CA . ILE A 1 287 ? -15.043 7.088 3.907 1.00 92.50 287 ILE A CA 1
ATOM 2229 C C . ILE A 1 287 ? -14.503 7.897 2.725 1.00 92.50 287 ILE A C 1
ATOM 2231 O O . ILE A 1 287 ? -13.849 7.322 1.863 1.00 92.50 287 ILE A O 1
ATOM 2235 N N . VAL A 1 288 ? -14.694 9.221 2.718 1.00 93.56 288 VAL A N 1
ATOM 2236 C CA . VAL A 1 288 ? -14.143 10.101 1.672 1.00 93.56 288 VAL A CA 1
ATOM 2237 C C . VAL A 1 288 ? -12.618 9.988 1.597 1.00 93.56 288 VAL A C 1
ATOM 2239 O O . VAL A 1 288 ? -12.073 9.831 0.505 1.00 93.56 288 VAL A O 1
ATOM 2242 N N . GLY A 1 289 ? -11.925 10.015 2.738 1.00 92.88 289 GLY A N 1
ATOM 2243 C CA . GLY A 1 289 ? -10.470 9.860 2.789 1.00 92.88 289 GLY A CA 1
ATOM 2244 C C . GLY A 1 289 ? -9.996 8.517 2.233 1.00 92.88 289 GLY A C 1
ATOM 2245 O O . GLY A 1 289 ? -9.066 8.480 1.426 1.00 92.88 289 GLY A O 1
ATOM 2246 N N . VAL A 1 290 ? -10.679 7.427 2.589 1.00 92.12 290 VAL A N 1
ATOM 2247 C CA . VAL A 1 290 ? -10.420 6.089 2.039 1.00 92.12 290 VAL A CA 1
ATOM 2248 C C . VAL A 1 290 ? -10.658 6.060 0.532 1.00 92.12 290 VAL A C 1
ATOM 2250 O O . VAL A 1 290 ? -9.818 5.535 -0.197 1.00 92.12 290 VAL A O 1
ATOM 2253 N N . THR A 1 291 ? -11.738 6.660 0.029 1.00 93.88 291 THR A N 1
ATOM 2254 C CA . THR A 1 291 ? -11.997 6.740 -1.415 1.00 93.88 291 THR A CA 1
ATOM 2255 C C . THR A 1 291 ? -10.867 7.468 -2.142 1.00 93.88 291 THR A C 1
ATOM 2257 O O . THR A 1 291 ? -10.373 6.953 -3.144 1.00 93.88 291 THR A O 1
ATOM 2260 N N . VAL A 1 292 ? -10.406 8.614 -1.623 1.00 94.50 292 VAL A N 1
ATOM 2261 C CA . VAL A 1 292 ? -9.279 9.371 -2.203 1.00 94.50 292 VAL A CA 1
ATOM 2262 C C . VAL A 1 292 ? -7.993 8.547 -2.187 1.00 94.50 292 VAL A C 1
ATOM 2264 O O . VAL A 1 292 ? -7.306 8.468 -3.203 1.00 94.50 292 VAL A O 1
ATOM 2267 N N . TRP A 1 293 ? -7.702 7.867 -1.076 1.00 92.12 293 TRP A N 1
ATOM 2268 C CA . TRP A 1 293 ? -6.569 6.949 -0.980 1.00 92.12 293 TRP A CA 1
ATOM 2269 C C . TRP A 1 293 ? -6.651 5.832 -2.033 1.00 92.12 293 TRP A C 1
ATOM 2271 O O . TRP A 1 293 ? -5.664 5.544 -2.708 1.00 92.12 293 TRP A O 1
ATOM 2281 N N . ARG A 1 294 ? -7.831 5.231 -2.247 1.00 92.19 294 ARG A N 1
ATOM 2282 C CA . ARG A 1 294 ? -8.013 4.161 -3.244 1.00 92.19 294 ARG A CA 1
ATOM 2283 C C . ARG A 1 294 ? -7.788 4.614 -4.684 1.00 92.19 294 ARG A C 1
ATOM 2285 O O . ARG A 1 294 ? -7.373 3.783 -5.490 1.00 92.19 294 ARG A O 1
ATOM 2292 N N . LEU A 1 295 ? -7.994 5.891 -5.011 1.00 92.00 295 LEU A N 1
ATOM 2293 C CA . LEU A 1 295 ? -7.705 6.411 -6.354 1.00 92.00 295 LEU A CA 1
ATOM 2294 C C . LEU A 1 295 ? -6.219 6.295 -6.729 1.00 92.00 295 LEU A C 1
ATOM 2296 O O . LEU A 1 295 ? -5.905 6.238 -7.914 1.00 92.00 295 LEU A O 1
ATOM 2300 N N . GLY A 1 296 ? -5.314 6.223 -5.747 1.00 89.81 296 GLY A N 1
ATOM 2301 C CA . GLY A 1 296 ? -3.882 6.032 -5.983 1.00 89.81 296 GLY A CA 1
ATOM 2302 C C . GLY A 1 296 ? -3.425 4.571 -6.104 1.00 89.81 296 GLY A C 1
ATOM 2303 O O . GLY A 1 296 ? -2.233 4.324 -6.267 1.00 89.81 296 GLY A O 1
ATOM 2304 N N . HIS A 1 297 ? -4.330 3.585 -6.049 1.00 88.50 297 HIS A N 1
ATOM 2305 C CA . HIS A 1 297 ? -3.942 2.177 -5.901 1.00 88.50 297 HIS A CA 1
ATOM 2306 C C . HIS A 1 297 ? -3.091 1.607 -7.052 1.00 88.50 297 HIS A C 1
ATOM 2308 O O . HIS A 1 297 ? -2.273 0.726 -6.811 1.00 88.50 297 HIS A O 1
ATOM 2314 N N . GLY A 1 298 ? -3.234 2.127 -8.273 1.00 86.38 298 GLY A N 1
ATOM 2315 C CA . GLY A 1 298 ? -2.464 1.686 -9.446 1.00 86.38 298 GLY A CA 1
ATOM 2316 C C . GLY A 1 298 ? -1.041 2.249 -9.535 1.00 86.38 298 GLY A C 1
ATOM 2317 O O . GLY A 1 298 ? -0.382 2.064 -10.552 1.00 86.38 298 GLY A O 1
ATOM 2318 N N . LEU A 1 299 ? -0.561 2.959 -8.508 1.00 90.06 299 LEU A N 1
ATOM 2319 C CA . LEU A 1 299 ? 0.731 3.650 -8.517 1.00 90.06 299 LEU A CA 1
ATOM 2320 C C . LEU A 1 299 ? 1.919 2.730 -8.807 1.00 90.06 299 LEU A C 1
ATOM 2322 O O . LEU A 1 299 ? 2.738 3.046 -9.664 1.00 90.06 299 LEU A O 1
ATOM 2326 N N . MET A 1 300 ? 2.021 1.601 -8.102 1.00 89.50 300 MET A N 1
ATOM 2327 C CA . MET A 1 300 ? 3.159 0.688 -8.257 1.00 89.50 300 MET A CA 1
ATOM 2328 C C . MET A 1 300 ? 3.159 0.025 -9.638 1.00 89.50 300 MET A C 1
ATOM 2330 O O . MET A 1 300 ? 4.217 -0.126 -10.242 1.00 89.50 300 MET A O 1
ATOM 2334 N N . ASP A 1 301 ? 1.980 -0.300 -10.169 1.00 89.69 301 ASP A N 1
ATOM 2335 C CA . ASP A 1 301 ? 1.833 -0.916 -11.489 1.00 89.69 301 ASP A CA 1
ATOM 2336 C C . ASP A 1 301 ? 2.117 0.080 -12.617 1.00 89.69 301 ASP A C 1
ATOM 2338 O O . ASP A 1 301 ? 2.848 -0.243 -13.551 1.00 89.69 301 ASP A O 1
ATOM 2342 N N . ALA A 1 302 ? 1.615 1.314 -12.502 1.00 89.00 302 ALA A N 1
ATOM 2343 C CA . ALA A 1 302 ? 1.897 2.388 -13.452 1.00 89.00 302 ALA A CA 1
ATOM 2344 C C . ALA A 1 302 ? 3.383 2.772 -13.446 1.00 89.00 302 ALA A C 1
ATOM 2346 O O . ALA A 1 302 ? 3.977 2.940 -14.510 1.00 89.00 302 ALA A O 1
ATOM 2347 N N . LEU A 1 303 ? 4.008 2.849 -12.265 1.00 90.69 303 LEU A N 1
ATOM 2348 C CA . LEU A 1 303 ? 5.441 3.112 -12.144 1.00 90.69 303 LEU A CA 1
ATOM 2349 C C . LEU A 1 303 ? 6.261 1.980 -12.771 1.00 90.69 303 LEU A C 1
ATOM 2351 O O . LEU A 1 303 ? 7.212 2.251 -13.501 1.00 90.69 303 LEU A O 1
ATOM 2355 N N . ARG A 1 304 ? 5.881 0.720 -12.526 1.00 89.56 304 ARG A N 1
ATOM 2356 C CA . ARG A 1 304 ? 6.543 -0.448 -13.121 1.00 89.56 304 ARG A CA 1
ATOM 2357 C C . ARG A 1 304 ? 6.429 -0.419 -14.646 1.00 89.56 304 ARG A C 1
ATOM 2359 O O . ARG A 1 304 ? 7.449 -0.501 -15.317 1.00 89.56 304 ARG A O 1
ATOM 2366 N N . SER A 1 305 ? 5.225 -0.202 -15.181 1.00 88.94 305 SER A N 1
ATOM 2367 C CA . SER A 1 305 ? 4.976 -0.057 -16.626 1.00 88.94 305 SER A CA 1
ATOM 2368 C C . SER A 1 305 ? 5.805 1.072 -17.249 1.00 88.94 305 SER A C 1
ATOM 2370 O O . SER A 1 305 ? 6.469 0.877 -18.270 1.00 88.94 305 SER A O 1
ATOM 2372 N N . TYR A 1 306 ? 5.848 2.233 -16.588 1.00 88.12 306 TYR A N 1
ATOM 2373 C CA . TYR A 1 306 ? 6.618 3.385 -17.045 1.00 88.12 306 TYR A CA 1
ATOM 2374 C C . TYR A 1 306 ? 8.116 3.088 -17.149 1.00 88.12 306 TYR A C 1
ATOM 2376 O O . TYR A 1 306 ? 8.718 3.393 -18.180 1.00 88.12 306 TYR A O 1
ATOM 2384 N N . VAL A 1 307 ? 8.723 2.511 -16.104 1.00 88.00 307 VAL A N 1
ATOM 2385 C CA . VAL A 1 307 ? 10.174 2.277 -16.090 1.00 88.00 307 VAL A CA 1
ATOM 2386 C C . VAL A 1 307 ? 10.563 1.175 -17.071 1.00 88.00 307 VAL A C 1
ATOM 2388 O O . VAL A 1 307 ? 11.573 1.314 -17.755 1.00 88.00 307 VAL A O 1
ATOM 2391 N N . THR A 1 308 ? 9.737 0.141 -17.228 1.00 88.44 308 THR A N 1
ATOM 2392 C CA . THR A 1 308 ? 9.950 -0.890 -18.254 1.00 88.44 308 THR A CA 1
ATOM 2393 C C . THR A 1 308 ? 9.918 -0.306 -19.659 1.00 88.44 308 THR A C 1
ATOM 2395 O O . THR A 1 308 ? 10.748 -0.664 -20.483 1.00 88.44 308 THR A O 1
ATOM 2398 N N . GLY A 1 309 ? 9.034 0.660 -19.924 1.00 84.44 309 GLY A N 1
ATOM 2399 C CA . GLY A 1 309 ? 8.994 1.373 -21.203 1.00 84.44 309 GLY A CA 1
ATOM 2400 C C . GLY A 1 309 ? 10.193 2.293 -21.480 1.00 84.44 309 GLY A C 1
ATOM 2401 O O . GLY A 1 309 ? 10.249 2.884 -22.557 1.00 84.44 309 GLY A O 1
ATOM 2402 N N . LEU A 1 310 ? 11.123 2.465 -20.531 1.00 83.50 310 LEU A N 1
ATOM 2403 C CA . LEU A 1 310 ? 12.362 3.234 -20.719 1.00 83.50 310 LEU A CA 1
ATOM 2404 C C . LEU A 1 310 ? 13.590 2.362 -21.007 1.00 83.50 310 LEU A C 1
ATOM 2406 O O . LEU A 1 310 ? 14.638 2.924 -21.344 1.00 83.50 310 LEU A O 1
ATOM 2410 N N . LEU A 1 311 ? 13.474 1.046 -20.820 1.00 84.81 311 LEU A N 1
ATOM 2411 C CA . LEU A 1 311 ? 14.555 0.083 -20.989 1.00 84.81 311 LEU A CA 1
ATOM 2412 C C . LEU A 1 311 ? 14.405 -0.637 -22.329 1.00 84.81 311 LEU A C 1
ATOM 2414 O O . LEU A 1 311 ? 13.339 -1.161 -22.641 1.00 84.81 311 LEU A O 1
ATOM 2418 N N . ASP A 1 312 ? 15.494 -0.677 -23.091 1.00 80.12 312 ASP A N 1
ATOM 2419 C CA . ASP A 1 312 ? 15.514 -1.275 -24.429 1.00 80.12 312 ASP A CA 1
ATOM 2420 C C . ASP A 1 312 ? 15.975 -2.752 -24.387 1.00 80.12 312 ASP A C 1
ATOM 2422 O O . ASP A 1 312 ? 15.581 -3.561 -25.226 1.00 80.12 312 ASP A O 1
ATOM 2426 N N . ASN A 1 313 ? 16.769 -3.133 -23.375 1.00 83.50 313 ASN A N 1
ATOM 2427 C CA . ASN A 1 313 ? 17.337 -4.476 -23.231 1.00 83.50 313 ASN A CA 1
ATOM 2428 C C . ASN A 1 313 ? 16.527 -5.344 -22.259 1.00 83.50 313 ASN A C 1
ATOM 2430 O O . ASN A 1 313 ? 16.177 -4.909 -21.162 1.00 83.50 313 ASN A O 1
ATOM 2434 N N . LYS A 1 314 ? 16.319 -6.620 -22.612 1.00 80.56 314 LYS A N 1
ATOM 2435 C CA . LYS A 1 314 ? 15.662 -7.605 -21.730 1.00 80.56 314 LYS A CA 1
ATOM 2436 C C . LYS A 1 314 ? 16.420 -7.835 -20.421 1.00 80.56 314 LYS A C 1
ATOM 2438 O O . LYS A 1 314 ? 15.803 -7.890 -19.365 1.00 80.56 314 LYS A O 1
ATOM 2443 N N . GLU A 1 315 ? 17.746 -7.920 -20.494 1.00 79.12 315 GLU A N 1
ATOM 2444 C CA . GLU A 1 315 ? 18.603 -8.160 -19.329 1.00 79.12 315 GLU A CA 1
ATOM 2445 C C . GLU A 1 315 ? 18.484 -7.029 -18.293 1.00 79.12 315 GLU A C 1
ATOM 2447 O O . GLU A 1 315 ? 18.333 -7.292 -17.101 1.00 79.12 315 GLU A O 1
ATOM 2452 N N . ASP A 1 316 ? 18.419 -5.772 -18.746 1.00 79.81 316 ASP A N 1
ATOM 2453 C CA . ASP A 1 316 ? 18.232 -4.611 -17.868 1.00 79.81 316 ASP A CA 1
ATOM 2454 C C . ASP A 1 316 ? 16.851 -4.623 -17.185 1.00 79.81 316 ASP A C 1
ATOM 2456 O O . ASP A 1 316 ? 16.725 -4.232 -16.021 1.00 79.81 316 ASP A O 1
ATOM 2460 N N . VAL A 1 317 ? 15.804 -5.085 -17.886 1.00 84.12 317 VAL A N 1
ATOM 2461 C CA . VAL A 1 317 ? 14.443 -5.219 -17.331 1.00 84.12 317 VAL A CA 1
ATOM 2462 C C . VAL A 1 317 ? 14.403 -6.298 -16.252 1.00 84.12 317 VAL A C 1
ATOM 2464 O O . VAL A 1 317 ? 13.858 -6.061 -15.170 1.00 84.12 317 VAL A O 1
ATOM 2467 N N . GLU A 1 318 ? 14.995 -7.463 -16.517 1.00 80.81 318 GLU A N 1
ATOM 2468 C CA . GLU A 1 318 ? 15.071 -8.566 -15.554 1.00 80.81 318 GLU A CA 1
ATOM 2469 C C . GLU A 1 318 ? 15.843 -8.153 -14.295 1.00 80.81 318 GLU A C 1
ATOM 2471 O O . GLU A 1 318 ? 15.341 -8.313 -13.176 1.00 80.81 318 GLU A O 1
ATOM 2476 N N . GLN A 1 319 ? 17.019 -7.540 -14.465 1.00 79.75 319 GLN A N 1
ATOM 2477 C CA . GLN A 1 319 ? 17.828 -7.033 -13.355 1.00 79.75 319 GLN A CA 1
ATOM 2478 C C . GLN A 1 319 ? 17.082 -5.972 -12.534 1.00 79.75 319 GLN A C 1
ATOM 2480 O O . GLN A 1 319 ? 17.104 -6.008 -11.298 1.00 79.75 319 GLN A O 1
ATOM 2485 N N . LEU A 1 320 ? 16.376 -5.049 -13.195 1.00 82.69 320 LEU A N 1
ATOM 2486 C CA . LEU A 1 320 ? 15.582 -4.034 -12.511 1.00 82.69 320 LEU A CA 1
ATOM 2487 C C . LEU A 1 320 ? 14.423 -4.656 -11.721 1.00 82.69 320 LEU A C 1
ATOM 2489 O O . LEU A 1 320 ? 14.185 -4.250 -10.584 1.00 82.69 320 LEU A O 1
ATOM 2493 N N . TYR A 1 321 ? 13.703 -5.626 -12.286 1.00 86.06 321 TYR A N 1
ATOM 2494 C CA . TYR A 1 321 ? 12.566 -6.272 -11.621 1.00 86.06 321 TYR A CA 1
ATOM 2495 C C . TYR A 1 321 ? 12.993 -7.080 -10.398 1.00 86.06 321 TYR A C 1
ATOM 2497 O O . TYR A 1 321 ? 12.354 -6.976 -9.347 1.00 86.06 321 TYR A O 1
ATOM 2505 N N . LEU A 1 322 ? 14.099 -7.822 -10.503 1.00 83.81 322 LEU A N 1
ATOM 2506 C CA . LEU A 1 322 ? 14.717 -8.492 -9.357 1.00 83.81 322 LEU A CA 1
ATOM 2507 C C . LEU A 1 322 ? 15.047 -7.481 -8.259 1.00 83.81 322 LEU A C 1
ATOM 2509 O O . LEU A 1 322 ? 14.701 -7.667 -7.091 1.00 83.81 322 LEU A O 1
ATOM 2513 N N . GLY A 1 323 ? 15.653 -6.368 -8.652 1.00 83.00 323 GLY A N 1
ATOM 2514 C CA . GLY A 1 323 ? 15.982 -5.285 -7.752 1.00 83.00 323 GLY A CA 1
ATOM 2515 C C . GLY A 1 323 ? 14.767 -4.624 -7.084 1.00 83.00 323 GLY A C 1
ATOM 2516 O O . GLY A 1 323 ? 14.803 -4.381 -5.877 1.00 83.00 323 GLY A O 1
ATOM 2517 N N . ILE A 1 324 ? 13.683 -4.381 -7.830 1.00 86.62 324 ILE A N 1
ATOM 2518 C CA . ILE A 1 324 ? 12.403 -3.882 -7.299 1.00 86.62 324 ILE A CA 1
ATOM 2519 C C . ILE A 1 324 ? 11.864 -4.847 -6.235 1.00 86.62 324 ILE A C 1
ATOM 2521 O O . ILE A 1 324 ? 11.571 -4.414 -5.122 1.00 86.62 324 ILE A O 1
ATOM 2525 N N . GLY A 1 325 ? 11.817 -6.151 -6.522 1.00 84.38 325 GLY A N 1
ATOM 2526 C CA . GLY A 1 325 ? 11.348 -7.149 -5.555 1.00 84.38 325 GLY A CA 1
ATOM 2527 C C . GLY A 1 325 ? 12.189 -7.184 -4.270 1.00 84.38 325 GLY A C 1
ATOM 2528 O O . GLY A 1 325 ? 11.651 -7.310 -3.165 1.00 84.38 325 GLY A O 1
ATOM 2529 N N . MET A 1 326 ? 13.509 -7.001 -4.376 1.00 84.56 326 MET A N 1
ATOM 2530 C CA . MET A 1 326 ? 14.394 -6.927 -3.206 1.00 84.56 326 MET A CA 1
ATOM 2531 C C . MET A 1 326 ? 14.115 -5.697 -2.332 1.00 84.56 326 MET A C 1
ATOM 2533 O O . MET A 1 326 ? 14.090 -5.803 -1.105 1.00 84.56 326 MET A O 1
ATOM 2537 N N . VAL A 1 327 ? 13.892 -4.523 -2.928 1.00 87.31 327 VAL A N 1
ATOM 2538 C CA . VAL A 1 327 ? 13.605 -3.312 -2.140 1.00 87.31 327 VAL A CA 1
ATOM 2539 C C . VAL A 1 327 ? 12.181 -3.294 -1.585 1.00 87.31 327 VAL A C 1
ATOM 2541 O O . VAL A 1 327 ? 11.981 -2.790 -0.480 1.00 87.31 327 VAL A O 1
ATOM 2544 N N . GLU A 1 328 ? 11.206 -3.875 -2.289 1.00 88.69 328 GLU A N 1
ATOM 2545 C CA . GLU A 1 328 ? 9.840 -4.059 -1.781 1.00 88.69 328 GLU A CA 1
ATOM 2546 C C . GLU A 1 328 ? 9.838 -4.990 -0.560 1.00 88.69 328 GLU A C 1
ATOM 2548 O O . GLU A 1 328 ? 9.296 -4.645 0.492 1.00 88.69 328 GLU A O 1
ATOM 2553 N N . THR A 1 329 ? 10.514 -6.139 -0.644 1.00 86.50 329 THR A N 1
ATOM 2554 C CA . THR A 1 329 ? 10.629 -7.061 0.500 1.00 86.50 329 THR A CA 1
ATOM 2555 C C . THR A 1 329 ? 11.337 -6.410 1.687 1.00 86.50 329 THR A C 1
ATOM 2557 O O . THR A 1 329 ? 10.823 -6.466 2.806 1.00 86.50 329 THR A O 1
ATOM 2560 N N . LEU A 1 330 ? 12.450 -5.705 1.456 1.00 86.69 330 LEU A N 1
ATOM 2561 C CA . LEU A 1 330 ? 13.150 -4.962 2.506 1.00 86.69 330 LEU A CA 1
ATOM 2562 C C . LEU A 1 330 ? 12.262 -3.880 3.143 1.00 86.69 330 LEU A C 1
ATOM 2564 O O . LEU A 1 330 ? 12.205 -3.771 4.369 1.00 86.69 330 LEU A O 1
ATOM 2568 N N . GLY A 1 331 ? 11.549 -3.097 2.330 1.00 87.31 331 GLY A N 1
ATOM 2569 C CA . GLY A 1 331 ? 10.635 -2.060 2.810 1.00 87.31 331 GLY A CA 1
ATOM 2570 C C . GLY A 1 331 ? 9.489 -2.636 3.645 1.00 87.31 331 GLY A C 1
ATOM 2571 O O . GLY A 1 331 ? 9.171 -2.105 4.709 1.00 87.31 331 GLY A O 1
ATOM 2572 N N . ALA A 1 332 ? 8.919 -3.767 3.223 1.00 86.12 332 ALA A N 1
ATOM 2573 C CA . ALA A 1 332 ? 7.876 -4.464 3.972 1.00 86.12 332 ALA A CA 1
ATOM 2574 C C . ALA A 1 332 ? 8.392 -5.028 5.307 1.00 86.12 332 ALA A C 1
ATOM 2576 O O . ALA A 1 332 ? 7.708 -4.909 6.328 1.00 86.12 332 ALA A O 1
ATOM 2577 N N . MET A 1 333 ? 9.606 -5.591 5.328 1.00 86.38 333 MET A N 1
ATOM 2578 C CA . MET A 1 333 ? 10.252 -6.063 6.558 1.00 86.38 333 MET A CA 1
ATOM 2579 C C . MET A 1 333 ? 10.464 -4.921 7.550 1.00 86.38 333 MET A C 1
ATOM 2581 O O . MET A 1 333 ? 10.096 -5.053 8.718 1.00 86.38 333 MET A O 1
ATOM 2585 N N . ILE A 1 334 ? 11.013 -3.793 7.086 1.00 87.12 334 ILE A N 1
ATOM 2586 C CA . ILE A 1 334 ? 11.236 -2.612 7.926 1.00 87.12 334 ILE A CA 1
ATOM 2587 C C . ILE A 1 334 ? 9.903 -2.091 8.454 1.00 87.12 334 ILE A C 1
ATOM 2589 O O . ILE A 1 334 ? 9.767 -1.937 9.661 1.00 87.12 334 ILE A O 1
ATOM 2593 N N . ALA A 1 335 ? 8.900 -1.894 7.597 1.00 83.62 335 ALA A N 1
ATOM 2594 C CA . ALA A 1 335 ? 7.600 -1.383 8.023 1.00 83.62 335 ALA A CA 1
ATOM 2595 C C . ALA A 1 335 ? 6.912 -2.303 9.049 1.00 83.62 335 ALA A C 1
ATOM 2597 O O . ALA A 1 335 ? 6.402 -1.834 10.069 1.00 83.62 335 ALA A O 1
ATOM 2598 N N . THR A 1 336 ? 6.959 -3.621 8.831 1.00 82.50 336 THR A N 1
ATOM 2599 C CA . THR A 1 336 ? 6.403 -4.613 9.767 1.00 82.50 336 THR A CA 1
ATOM 2600 C C . THR A 1 336 ? 7.150 -4.612 11.101 1.00 82.50 336 THR A C 1
ATOM 2602 O O . THR A 1 336 ? 6.526 -4.666 12.167 1.00 82.50 336 THR A O 1
ATOM 2605 N N . ALA A 1 337 ? 8.483 -4.520 11.069 1.00 83.88 337 ALA A N 1
ATOM 2606 C CA . ALA A 1 337 ? 9.309 -4.428 12.268 1.00 83.88 337 ALA A CA 1
ATOM 2607 C C . ALA A 1 337 ? 9.072 -3.110 13.018 1.00 83.88 337 ALA A C 1
ATOM 2609 O O . ALA A 1 337 ? 8.966 -3.121 14.243 1.00 83.88 337 ALA A O 1
ATOM 2610 N N . SER A 1 338 ? 8.921 -1.991 12.302 1.00 81.62 338 SER A N 1
ATOM 2611 C CA . SER A 1 338 ? 8.591 -0.685 12.875 1.00 81.62 338 SER A CA 1
ATOM 2612 C C . SER A 1 338 ? 7.257 -0.735 13.609 1.00 81.62 338 SER A C 1
ATOM 2614 O O . SER A 1 338 ? 7.186 -0.319 14.763 1.00 81.62 338 SER A O 1
ATOM 2616 N N . TRP A 1 339 ? 6.221 -1.298 12.982 1.00 76.31 339 TRP A N 1
ATOM 2617 C CA . TRP A 1 339 ? 4.922 -1.506 13.620 1.00 76.31 339 TRP A CA 1
ATOM 2618 C C . TRP A 1 339 ? 5.021 -2.393 14.864 1.00 76.31 339 TRP A C 1
ATOM 2620 O O . TRP A 1 339 ? 4.542 -2.020 15.935 1.00 76.31 339 TRP A O 1
ATOM 2630 N N . SER A 1 340 ? 5.687 -3.540 14.746 1.00 78.00 340 SER A N 1
ATOM 2631 C CA . SER A 1 340 ? 5.802 -4.504 15.847 1.00 78.00 340 SER A CA 1
ATOM 2632 C C . SER A 1 340 ? 6.604 -3.941 17.022 1.00 78.00 340 SER A C 1
ATOM 2634 O O . SER A 1 340 ? 6.211 -4.093 18.177 1.00 78.00 340 SER A O 1
ATOM 2636 N N . GLY A 1 341 ? 7.709 -3.248 16.741 1.00 78.25 341 GLY A N 1
ATOM 2637 C CA . GLY A 1 341 ? 8.536 -2.594 17.752 1.00 78.25 341 GLY A CA 1
ATOM 2638 C C . GLY A 1 341 ? 7.822 -1.423 18.422 1.00 78.25 341 GLY A C 1
ATOM 2639 O O . GLY A 1 341 ? 7.975 -1.225 19.629 1.00 78.25 341 GLY A O 1
ATOM 2640 N N . LEU A 1 342 ? 7.004 -0.680 17.672 1.00 73.31 342 LEU A N 1
ATOM 2641 C CA . LEU A 1 342 ? 6.156 0.363 18.235 1.00 73.31 342 LEU A CA 1
ATOM 2642 C C . LEU A 1 342 ? 5.111 -0.231 19.179 1.00 73.31 342 LEU A C 1
ATOM 2644 O O . LEU A 1 342 ? 4.993 0.232 20.310 1.00 73.31 342 LEU A O 1
ATOM 2648 N N . PHE A 1 343 ? 4.440 -1.310 18.771 1.00 71.81 343 PHE A N 1
ATOM 2649 C CA . PHE A 1 343 ? 3.529 -2.050 19.645 1.00 71.81 343 PHE A CA 1
ATOM 2650 C C . PHE A 1 343 ? 4.228 -2.546 20.907 1.00 71.81 343 PHE A C 1
ATOM 2652 O O . PHE A 1 343 ? 3.722 -2.329 22.000 1.00 71.81 343 PHE A O 1
ATOM 2659 N N . ALA A 1 344 ? 5.420 -3.132 20.792 1.00 75.81 344 ALA A N 1
ATOM 2660 C CA . ALA A 1 344 ? 6.177 -3.590 21.954 1.00 75.81 344 ALA A CA 1
ATOM 2661 C C . ALA A 1 344 ? 6.531 -2.447 22.927 1.00 75.81 344 ALA A C 1
ATOM 2663 O O . ALA A 1 344 ? 6.412 -2.611 24.139 1.00 75.81 344 ALA A O 1
ATOM 2664 N N . LYS A 1 345 ? 6.927 -1.271 22.418 1.00 73.81 345 LYS A N 1
ATOM 2665 C CA . LYS A 1 345 ? 7.176 -0.083 23.258 1.00 73.81 345 LYS A CA 1
ATOM 2666 C C . LYS A 1 345 ? 5.903 0.418 23.934 1.00 73.81 345 LYS A C 1
ATOM 2668 O O . LYS A 1 345 ? 5.929 0.753 25.113 1.00 73.81 345 LYS A O 1
ATOM 2673 N N . VAL A 1 346 ? 4.812 0.457 23.178 1.00 67.12 346 VAL A N 1
ATOM 2674 C CA . VAL A 1 346 ? 3.489 0.908 23.611 1.00 67.12 346 VAL A CA 1
ATOM 2675 C C . VAL A 1 346 ? 2.913 0.009 24.711 1.00 67.12 346 VAL A C 1
ATOM 2677 O O . VAL A 1 346 ? 2.349 0.513 25.681 1.00 67.12 346 VAL A O 1
ATOM 2680 N N . LEU A 1 347 ? 3.101 -1.306 24.599 1.00 66.75 347 LEU A N 1
ATOM 2681 C CA . LEU A 1 347 ? 2.672 -2.287 25.600 1.00 66.75 347 LEU A CA 1
ATOM 2682 C C . LEU A 1 347 ? 3.511 -2.246 26.887 1.00 66.75 347 LEU A C 1
ATOM 2684 O O . LEU A 1 347 ? 3.060 -2.735 27.918 1.00 66.75 347 LEU A O 1
ATOM 2688 N N . GLY A 1 348 ? 4.684 -1.605 26.850 1.00 61.59 348 GLY A N 1
ATOM 2689 C CA . GLY A 1 348 ? 5.638 -1.585 27.952 1.00 61.59 348 GLY A CA 1
ATOM 2690 C C . GLY A 1 348 ? 6.351 -2.929 28.114 1.00 61.59 348 GLY A C 1
ATOM 2691 O O . GLY A 1 348 ? 5.813 -3.990 27.805 1.00 61.59 348 GLY A O 1
ATOM 2692 N N . LYS A 1 349 ? 7.592 -2.892 28.613 1.00 48.62 349 LYS A N 1
ATOM 2693 C CA . LYS A 1 349 ? 8.208 -4.085 29.204 1.00 48.62 349 LYS A CA 1
ATOM 2694 C C . LYS A 1 349 ? 7.332 -4.476 30.397 1.00 48.62 349 LYS A C 1
ATOM 2696 O O . LYS A 1 349 ? 7.355 -3.761 31.396 1.00 48.62 349 LYS A O 1
ATOM 2701 N N . GLY A 1 350 ? 6.512 -5.511 30.226 1.00 40.75 350 GLY A N 1
ATOM 2702 C CA . GLY A 1 350 ? 5.872 -6.206 31.342 1.00 40.75 350 GLY A CA 1
ATOM 2703 C C . GLY A 1 350 ? 6.907 -6.728 32.324 1.00 40.75 350 GLY A C 1
ATOM 2704 O O . GLY A 1 350 ? 8.034 -7.043 31.867 1.00 40.75 350 GLY A O 1
#